Protein AF-A0AAE3K460-F1 (afdb_monomer)

Nearest PDB structures (foldseek):
  2rld-assembly1_B  TM=2.946E-01  e=7.847E+00  Bacteroides thetaiotaomicron VPI-5482
  3euh-assembly1_B  TM=1.863E-01  e=2.808E+00  Escherichia coli K-12
  7rmy-assembly1_A  TM=2.360E-01  e=9.027E+00  synthetic construct

Structure (mmCIF, N/CA/C/O backbone):
data_AF-A0AAE3K460-F1
#
_entry.id   AF-A0AAE3K460-F1
#
loop_
_atom_site.group_PDB
_atom_site.id
_atom_site.type_symbol
_atom_site.label_atom_id
_atom_site.label_alt_id
_atom_site.label_comp_id
_atom_site.label_asym_id
_atom_site.label_entity_id
_atom_site.label_seq_id
_atom_site.pdbx_PDB_ins_code
_atom_site.Cartn_x
_atom_site.Cartn_y
_atom_site.Cartn_z
_atom_site.occupancy
_atom_site.B_iso_or_equiv
_atom_site.auth_seq_id
_atom_site.auth_comp_id
_atom_site.auth_asym_id
_atom_site.auth_atom_id
_atom_site.pdbx_PDB_model_num
ATOM 1 N N . MET A 1 1 ? 36.139 6.169 -52.618 1.00 45.81 1 MET A N 1
ATOM 2 C CA . MET A 1 1 ? 34.700 5.848 -52.724 1.00 45.81 1 MET A CA 1
ATOM 3 C C . MET A 1 1 ? 34.379 4.781 -51.690 1.00 45.81 1 MET A C 1
ATOM 5 O O . MET A 1 1 ? 34.622 3.618 -51.953 1.00 45.81 1 MET A O 1
ATOM 9 N N . SER A 1 2 ? 33.974 5.176 -50.481 1.00 51.72 2 SER A N 1
ATOM 10 C CA . SER A 1 2 ? 33.515 4.255 -49.422 1.00 51.72 2 SER A CA 1
ATOM 11 C C . SER A 1 2 ? 32.719 5.045 -48.376 1.00 51.72 2 SER A C 1
ATOM 13 O O . SER A 1 2 ? 33.062 5.066 -47.198 1.00 51.72 2 SER A O 1
ATOM 15 N N . SER A 1 3 ? 31.716 5.799 -48.828 1.00 53.41 3 SER A N 1
ATOM 16 C CA . SER A 1 3 ? 30.860 6.620 -47.958 1.00 53.41 3 SER A CA 1
ATOM 17 C C . SER A 1 3 ? 29.374 6.571 -48.327 1.00 53.41 3 SER A C 1
ATOM 19 O O . SER A 1 3 ? 28.587 7.270 -47.703 1.00 53.41 3 SER A O 1
ATOM 21 N N . GLU A 1 4 ? 28.972 5.758 -49.309 1.00 50.41 4 GLU A N 1
ATOM 22 C CA . GLU A 1 4 ? 27.563 5.636 -49.732 1.00 50.41 4 GLU A CA 1
ATOM 23 C C . GLU A 1 4 ? 26.823 4.448 -49.093 1.00 50.41 4 GLU A C 1
ATOM 25 O O . GLU A 1 4 ? 25.598 4.412 -49.117 1.00 50.41 4 GLU A O 1
ATOM 30 N N . ASP A 1 5 ? 27.530 3.511 -48.454 1.00 50.94 5 ASP A N 1
ATOM 31 C CA . ASP A 1 5 ? 26.918 2.271 -47.942 1.00 50.94 5 ASP A CA 1
ATOM 32 C C . ASP A 1 5 ? 26.305 2.423 -46.529 1.00 50.94 5 ASP A C 1
ATOM 34 O O . ASP A 1 5 ? 25.453 1.650 -46.097 1.00 50.94 5 ASP A O 1
ATOM 38 N N . GLY A 1 6 ? 26.697 3.469 -45.791 1.00 47.97 6 GLY A N 1
ATOM 39 C CA . GLY A 1 6 ? 26.206 3.722 -44.429 1.00 47.97 6 GLY A CA 1
ATOM 40 C C . GLY A 1 6 ? 24.832 4.399 -44.365 1.00 47.97 6 GLY A C 1
ATOM 41 O O . GLY A 1 6 ? 24.099 4.221 -43.395 1.00 47.97 6 GLY A O 1
ATOM 42 N N . THR A 1 7 ? 24.458 5.167 -45.390 1.00 49.47 7 THR A N 1
ATOM 43 C CA . THR A 1 7 ? 23.199 5.933 -45.424 1.00 49.47 7 THR A CA 1
ATOM 44 C C . THR A 1 7 ? 22.044 5.149 -46.048 1.00 49.47 7 THR A C 1
ATOM 46 O O . THR A 1 7 ? 20.896 5.354 -45.659 1.00 49.47 7 THR A O 1
ATOM 49 N N . ALA A 1 8 ? 22.326 4.200 -46.948 1.00 46.44 8 ALA A N 1
ATOM 50 C CA . ALA A 1 8 ? 21.315 3.329 -47.552 1.00 46.44 8 ALA A CA 1
ATOM 51 C C . ALA A 1 8 ? 20.726 2.312 -46.554 1.00 46.44 8 ALA A C 1
ATOM 53 O O . ALA A 1 8 ? 19.544 1.978 -46.628 1.00 46.44 8 ALA A O 1
ATOM 54 N N . ASN A 1 9 ? 21.520 1.861 -45.577 1.00 50.62 9 ASN A N 1
ATOM 55 C CA . ASN A 1 9 ? 21.092 0.855 -44.602 1.00 50.62 9 ASN A CA 1
ATOM 56 C C . ASN A 1 9 ? 20.169 1.435 -43.508 1.00 50.62 9 ASN A C 1
ATOM 58 O O . ASN A 1 9 ? 19.279 0.754 -43.008 1.00 50.62 9 ASN A O 1
ATOM 62 N N . ALA A 1 10 ? 20.306 2.728 -43.189 1.00 53.28 10 ALA A N 1
ATOM 63 C CA . ALA A 1 10 ? 19.417 3.420 -42.251 1.00 53.28 10 ALA A CA 1
ATOM 64 C C . ALA A 1 10 ? 17.996 3.647 -42.810 1.00 53.28 10 ALA A C 1
ATOM 66 O O . ALA A 1 10 ? 17.055 3.799 -42.034 1.00 53.28 10 ALA A O 1
ATOM 67 N N . MET A 1 11 ? 17.825 3.650 -44.139 1.00 51.56 11 MET A N 1
ATOM 68 C CA . MET A 1 11 ? 16.516 3.798 -44.796 1.00 51.56 11 MET A CA 1
ATOM 69 C C . MET A 1 11 ? 15.770 2.467 -44.998 1.00 51.56 11 MET A C 1
ATOM 71 O O . MET A 1 11 ? 14.575 2.491 -45.268 1.00 51.56 11 MET A O 1
ATOM 75 N N . ASN A 1 12 ? 16.447 1.324 -44.830 1.00 56.12 12 ASN A N 1
ATOM 76 C CA . ASN A 1 12 ? 15.865 -0.027 -44.893 1.00 56.12 12 ASN A CA 1
ATOM 77 C C . ASN A 1 12 ? 15.778 -0.698 -43.514 1.00 56.12 12 ASN A C 1
ATOM 79 O O . ASN A 1 12 ? 15.640 -1.918 -43.411 1.00 56.12 12 ASN A O 1
ATOM 83 N N . ALA A 1 13 ? 15.880 0.082 -42.439 1.00 61.16 13 ALA A N 1
ATOM 84 C CA . ALA A 1 13 ? 15.658 -0.437 -41.105 1.00 61.16 13 ALA A CA 1
ATOM 85 C C . ALA A 1 13 ? 14.148 -0.620 -40.906 1.00 61.16 13 ALA A C 1
ATOM 87 O O . ALA A 1 13 ? 13.416 0.344 -40.678 1.00 61.16 13 ALA A O 1
ATOM 88 N N . ASP A 1 14 ? 13.692 -1.862 -41.061 1.00 76.44 14 ASP A N 1
ATOM 89 C CA . ASP A 1 14 ? 12.303 -2.255 -40.853 1.00 76.44 14 ASP A CA 1
ATOM 90 C C . ASP A 1 14 ? 11.848 -1.829 -39.440 1.00 76.44 14 ASP A C 1
ATOM 92 O O . ASP A 1 14 ? 12.382 -2.323 -38.438 1.00 76.44 14 ASP A O 1
ATOM 96 N N . PRO A 1 15 ? 10.898 -0.881 -39.331 1.00 77.06 15 PRO A N 1
ATOM 97 C CA . PRO A 1 15 ? 10.462 -0.357 -38.048 1.00 77.06 15 PRO A CA 1
ATOM 98 C C . PRO A 1 15 ? 9.777 -1.418 -37.180 1.00 77.06 15 PRO A C 1
ATOM 100 O O . PRO A 1 15 ? 9.718 -1.228 -35.966 1.00 77.06 15 PRO A O 1
ATOM 103 N N . GLU A 1 16 ? 9.267 -2.510 -37.757 1.00 75.62 16 GLU A N 1
ATOM 104 C CA . GLU A 1 16 ? 8.682 -3.619 -36.998 1.00 75.62 16 GLU A CA 1
ATOM 105 C C . GLU A 1 16 ? 9.774 -4.460 -36.332 1.00 75.62 16 GLU A C 1
ATOM 107 O O . GLU A 1 16 ? 9.743 -4.611 -35.112 1.00 75.62 16 GLU A O 1
ATOM 112 N N . ARG A 1 17 ? 10.813 -4.865 -37.074 1.00 71.06 17 ARG A N 1
ATOM 113 C CA . ARG A 1 17 ? 11.995 -5.539 -36.500 1.00 71.06 17 ARG A CA 1
ATOM 114 C C . ARG A 1 17 ? 12.711 -4.708 -35.443 1.00 71.06 17 ARG A C 1
ATOM 116 O O . ARG A 1 17 ? 13.075 -5.224 -34.395 1.00 71.06 17 ARG A O 1
ATOM 123 N N . LEU A 1 18 ? 12.865 -3.404 -35.670 1.00 75.25 18 LEU A N 1
ATOM 124 C CA . LEU A 1 18 ? 13.448 -2.499 -34.675 1.00 75.25 18 LEU A CA 1
ATOM 125 C C . LEU A 1 18 ? 12.610 -2.415 -33.394 1.00 75.25 18 LEU A C 1
ATOM 127 O O . LEU A 1 18 ? 13.169 -2.270 -32.310 1.00 75.25 18 LEU A O 1
ATOM 131 N N . ARG A 1 19 ? 11.275 -2.473 -33.491 1.00 75.62 19 ARG A N 1
ATOM 132 C CA . ARG A 1 19 ? 10.402 -2.520 -32.308 1.00 75.62 19 ARG A CA 1
ATOM 133 C C . ARG A 1 19 ? 10.553 -3.843 -31.575 1.00 75.62 19 ARG A C 1
ATOM 135 O O . ARG A 1 19 ? 10.654 -3.817 -30.356 1.00 75.62 19 ARG A O 1
ATOM 142 N N . GLU A 1 20 ? 10.626 -4.943 -32.312 1.00 73.88 20 GLU A N 1
ATOM 143 C CA . GLU A 1 20 ? 10.793 -6.291 -31.773 1.00 73.88 20 GLU A CA 1
ATOM 144 C C . GLU A 1 20 ? 12.133 -6.438 -31.029 1.00 73.88 20 GLU A C 1
ATOM 146 O O . GLU A 1 20 ? 12.150 -6.822 -29.861 1.00 73.88 20 GLU A O 1
ATOM 151 N N . ASP A 1 21 ? 13.237 -5.992 -31.635 1.00 69.88 21 ASP A N 1
ATOM 152 C CA . ASP A 1 21 ? 14.565 -5.973 -31.009 1.00 69.88 21 ASP A CA 1
ATOM 153 C C . ASP A 1 21 ? 14.605 -5.041 -29.785 1.00 69.88 21 ASP A C 1
ATOM 155 O O . ASP A 1 21 ? 15.176 -5.372 -28.742 1.00 69.88 21 ASP A O 1
ATOM 159 N N . LEU A 1 22 ? 13.971 -3.862 -29.867 1.00 68.62 22 LEU A N 1
ATOM 160 C CA . LEU A 1 22 ? 13.876 -2.940 -28.732 1.00 68.62 22 LEU A CA 1
ATOM 161 C C . LEU A 1 22 ? 13.019 -3.502 -27.599 1.00 68.62 22 LEU A C 1
ATOM 163 O O . LEU A 1 22 ? 13.324 -3.233 -26.438 1.00 68.62 22 LEU A O 1
ATOM 167 N N . ASP A 1 23 ? 11.954 -4.234 -27.901 1.00 68.00 23 ASP A N 1
ATOM 168 C CA . ASP A 1 23 ? 11.111 -4.874 -26.896 1.00 68.00 23 ASP A CA 1
ATOM 169 C C . ASP A 1 23 ? 11.849 -6.047 -26.248 1.00 68.00 23 ASP A C 1
ATOM 171 O O . ASP A 1 23 ? 11.855 -6.138 -25.022 1.00 68.00 23 ASP A O 1
ATOM 175 N N . GLN A 1 24 ? 12.628 -6.813 -27.014 1.00 66.44 24 GLN A N 1
ATOM 176 C CA . GLN A 1 24 ? 13.514 -7.852 -26.486 1.00 66.44 24 GLN A CA 1
ATOM 177 C C . GLN A 1 24 ? 14.594 -7.276 -25.545 1.00 66.44 24 GLN A C 1
ATOM 179 O O . GLN A 1 24 ? 14.846 -7.813 -24.464 1.00 66.44 24 GLN A O 1
ATOM 184 N N . ILE A 1 25 ? 15.189 -6.127 -25.892 1.00 64.25 25 ILE A N 1
ATOM 185 C CA . ILE A 1 25 ? 16.160 -5.420 -25.034 1.00 64.25 25 ILE A CA 1
ATOM 186 C C . ILE A 1 25 ? 15.484 -4.793 -23.800 1.00 64.25 25 ILE A C 1
ATOM 188 O O . ILE A 1 25 ? 16.071 -4.765 -22.715 1.00 64.25 25 ILE A O 1
ATOM 192 N N . LYS A 1 26 ? 14.255 -4.273 -23.922 1.00 60.25 26 LYS A N 1
ATOM 193 C CA . LYS A 1 26 ? 13.495 -3.732 -22.778 1.00 60.25 26 LYS A CA 1
ATOM 194 C C . LYS A 1 26 ? 13.063 -4.833 -21.817 1.00 60.25 26 LYS A C 1
ATOM 196 O O . LYS A 1 26 ? 13.117 -4.617 -20.609 1.00 60.25 26 LYS A O 1
ATOM 201 N N . GLU A 1 27 ? 12.665 -5.992 -22.329 1.00 61.44 27 GLU A N 1
ATOM 202 C CA . GLU A 1 27 ? 12.354 -7.170 -21.521 1.00 61.44 27 GLU A CA 1
ATOM 203 C C . GLU A 1 27 ? 13.584 -7.717 -20.791 1.00 61.44 27 GLU A C 1
ATOM 205 O O . GLU A 1 27 ? 13.437 -8.337 -19.737 1.00 61.44 27 GLU A O 1
ATOM 210 N N . ALA A 1 28 ? 14.794 -7.443 -21.285 1.00 61.75 28 ALA A N 1
ATOM 211 C CA . ALA A 1 28 ? 16.029 -7.884 -20.646 1.00 61.75 28 ALA A CA 1
ATOM 212 C C . ALA A 1 28 ? 16.412 -7.080 -19.386 1.00 61.75 28 ALA A C 1
ATOM 214 O O . ALA A 1 28 ? 17.206 -7.570 -18.588 1.00 61.75 28 ALA A O 1
ATOM 215 N N . MET A 1 29 ? 15.863 -5.875 -19.170 1.00 67.75 29 MET A N 1
ATOM 216 C CA . MET A 1 29 ? 16.173 -5.051 -17.991 1.00 67.75 29 MET A CA 1
ATOM 217 C C . MET A 1 29 ? 14.988 -4.975 -17.026 1.00 67.75 29 MET A C 1
ATOM 219 O O . MET A 1 29 ? 13.949 -4.383 -17.332 1.00 67.75 29 MET A O 1
ATOM 223 N N . GLY A 1 30 ? 15.164 -5.534 -15.831 1.00 73.56 30 GLY A N 1
ATOM 224 C CA . GLY A 1 30 ? 14.206 -5.438 -14.741 1.00 73.56 30 GLY A CA 1
ATOM 225 C C . GLY A 1 30 ? 14.296 -4.117 -13.974 1.00 73.56 30 GLY A C 1
ATOM 226 O O . GLY A 1 30 ? 15.148 -3.247 -14.203 1.00 73.56 30 GLY A O 1
ATOM 227 N N . ILE A 1 31 ? 13.373 -3.956 -13.025 1.00 76.06 31 ILE A N 1
ATOM 228 C CA . ILE A 1 31 ? 13.345 -2.819 -12.098 1.00 76.06 31 ILE A CA 1
ATOM 229 C C . ILE A 1 31 ? 14.636 -2.752 -11.272 1.00 76.06 31 ILE A C 1
ATOM 231 O O . ILE A 1 31 ? 15.087 -1.650 -10.966 1.00 76.06 31 ILE A O 1
ATOM 235 N N . GLN A 1 32 ? 15.254 -3.886 -10.932 1.00 78.69 32 GLN A N 1
ATOM 236 C CA . GLN A 1 32 ? 16.505 -3.902 -10.174 1.00 78.69 32 GLN A CA 1
ATOM 237 C C . GLN A 1 32 ? 17.649 -3.235 -10.947 1.00 78.69 32 GLN A C 1
ATOM 239 O O . GLN A 1 32 ? 18.356 -2.398 -10.384 1.00 78.69 32 GLN A O 1
ATOM 244 N N . GLU A 1 33 ? 17.825 -3.577 -12.224 1.00 75.94 33 GLU A N 1
ATOM 245 C CA . GLU A 1 33 ? 18.922 -3.073 -13.052 1.00 75.94 33 GLU A CA 1
ATOM 246 C C . GLU A 1 33 ? 18.732 -1.591 -13.380 1.00 75.94 33 GLU A C 1
ATOM 248 O O . GLU A 1 33 ? 19.685 -0.811 -13.372 1.00 75.94 33 GLU A O 1
ATOM 253 N N . ARG A 1 34 ? 17.488 -1.182 -13.654 1.00 76.56 34 ARG A N 1
ATOM 254 C CA . ARG A 1 34 ? 17.179 0.172 -14.132 1.00 76.56 34 ARG A CA 1
ATOM 255 C C . ARG A 1 34 ? 16.876 1.162 -13.000 1.00 76.56 34 ARG A C 1
ATOM 257 O O . ARG A 1 34 ? 17.169 2.354 -13.124 1.00 76.56 34 ARG A O 1
ATOM 264 N N . TYR A 1 35 ? 16.301 0.683 -11.898 1.00 78.94 35 TYR A N 1
ATOM 265 C CA . TYR A 1 35 ? 15.814 1.486 -10.771 1.00 78.94 35 TYR A CA 1
ATOM 266 C C . TYR A 1 35 ? 16.176 0.861 -9.403 1.00 78.94 35 TYR A C 1
ATOM 268 O O . TYR A 1 35 ? 15.285 0.611 -8.584 1.00 78.94 35 TYR A O 1
ATOM 276 N N . PRO A 1 36 ? 17.469 0.651 -9.084 1.00 79.62 36 PRO A N 1
ATOM 277 C CA . PRO A 1 36 ? 17.904 -0.031 -7.858 1.00 79.62 36 PRO A CA 1
ATOM 278 C C . PRO A 1 36 ? 17.395 0.626 -6.567 1.00 79.62 36 PRO A C 1
ATOM 280 O O . PRO A 1 36 ? 17.059 -0.063 -5.604 1.00 79.62 36 PRO A O 1
ATOM 283 N N . ALA A 1 37 ? 17.282 1.956 -6.540 1.00 80.12 37 ALA A N 1
ATOM 284 C CA . ALA A 1 37 ? 16.715 2.666 -5.396 1.00 80.12 37 ALA A CA 1
ATOM 285 C C . ALA A 1 37 ? 15.219 2.363 -5.205 1.00 80.12 37 ALA A C 1
ATOM 287 O O . ALA A 1 37 ? 14.777 2.194 -4.074 1.00 80.12 37 ALA A O 1
ATOM 288 N N . ALA A 1 38 ? 14.448 2.246 -6.294 1.00 78.81 38 ALA A N 1
ATOM 289 C CA . ALA A 1 38 ? 13.035 1.871 -6.233 1.00 78.81 38 ALA A CA 1
ATOM 290 C C . ALA A 1 38 ? 12.861 0.395 -5.847 1.00 78.81 38 ALA A C 1
ATOM 292 O O . ALA A 1 38 ? 11.940 0.050 -5.113 1.00 78.81 38 ALA A O 1
ATOM 293 N N . PHE A 1 39 ? 13.783 -0.466 -6.276 1.00 84.00 39 PHE A N 1
ATOM 294 C CA . PHE A 1 39 ? 13.818 -1.870 -5.883 1.00 84.00 39 PHE A CA 1
ATOM 295 C C . PHE A 1 39 ? 14.002 -2.049 -4.362 1.00 84.00 39 PHE A C 1
ATOM 297 O O . PHE A 1 39 ? 13.293 -2.840 -3.741 1.00 84.00 39 PHE A O 1
ATOM 304 N N . GLN A 1 40 ? 14.870 -1.251 -3.725 1.00 85.50 40 GLN A N 1
ATOM 305 C CA . GLN A 1 40 ? 15.074 -1.277 -2.265 1.00 85.50 40 GLN A CA 1
ATOM 306 C C . GLN A 1 40 ? 13.829 -0.874 -1.458 1.00 85.50 40 GLN A C 1
ATOM 308 O O . GLN A 1 40 ? 13.685 -1.280 -0.301 1.00 85.50 40 GLN A O 1
ATOM 313 N N . LEU A 1 41 ? 12.909 -0.108 -2.054 1.00 86.31 41 LEU A N 1
ATOM 314 C CA . LEU A 1 41 ? 11.699 0.342 -1.369 1.00 86.31 41 LEU A CA 1
ATOM 315 C C . LEU A 1 41 ? 10.755 -0.804 -1.014 1.00 86.31 41 LEU A C 1
ATOM 317 O O . LEU A 1 41 ? 10.008 -0.666 -0.053 1.00 86.31 41 LEU A O 1
ATOM 321 N N . TRP A 1 42 ? 10.800 -1.934 -1.726 1.00 89.88 42 TRP A N 1
ATOM 322 C CA . TRP A 1 42 ? 9.964 -3.094 -1.408 1.00 89.88 42 TRP A CA 1
ATOM 323 C C . TRP A 1 42 ? 10.211 -3.605 0.012 1.00 89.88 42 TRP A C 1
ATOM 325 O O . TRP A 1 42 ? 9.264 -3.767 0.777 1.00 89.88 42 TRP A O 1
ATOM 335 N N . LEU A 1 43 ? 11.478 -3.784 0.398 1.00 91.50 43 LEU A N 1
ATOM 336 C CA . LEU A 1 43 ? 11.828 -4.225 1.751 1.00 91.50 43 LEU A CA 1
ATOM 337 C C . LEU A 1 43 ? 11.612 -3.127 2.789 1.00 91.50 43 LEU A C 1
ATOM 339 O O . LEU A 1 43 ? 11.150 -3.415 3.895 1.00 91.50 43 LEU A O 1
ATOM 343 N N . LEU A 1 44 ? 11.921 -1.874 2.440 1.00 91.12 44 LEU A N 1
ATOM 344 C CA . L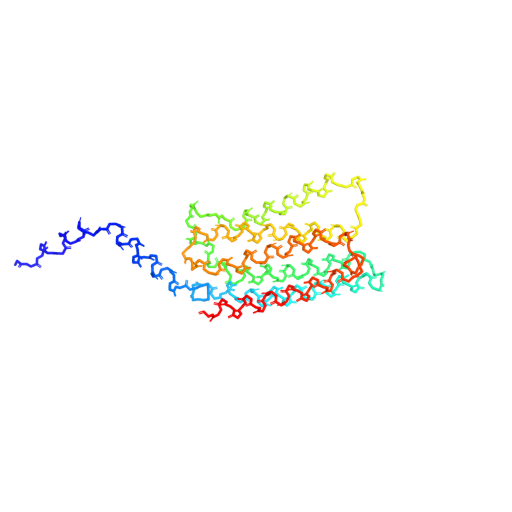EU A 1 44 ? 11.702 -0.749 3.343 1.00 91.12 44 LEU A CA 1
ATOM 345 C C . LEU A 1 44 ? 10.215 -0.618 3.682 1.00 91.12 44 LEU A C 1
ATOM 347 O O . LEU A 1 44 ? 9.859 -0.647 4.855 1.00 91.12 44 LEU A O 1
ATOM 351 N N . TYR A 1 45 ? 9.342 -0.526 2.678 1.00 89.19 45 TYR A N 1
ATOM 352 C CA . TYR A 1 45 ? 7.906 -0.403 2.906 1.00 89.19 45 TYR A CA 1
ATOM 353 C C . TYR A 1 45 ? 7.311 -1.657 3.538 1.00 89.19 45 TYR A C 1
ATOM 355 O O . TYR A 1 45 ? 6.445 -1.510 4.392 1.00 89.19 45 TYR A O 1
ATOM 363 N N . ALA A 1 46 ? 7.789 -2.862 3.208 1.00 92.00 46 ALA A N 1
ATOM 364 C CA . ALA A 1 46 ? 7.381 -4.081 3.909 1.00 92.00 46 ALA A CA 1
ATOM 365 C C . ALA A 1 46 ? 7.658 -3.982 5.415 1.00 92.00 46 ALA A C 1
ATOM 367 O O . ALA A 1 46 ? 6.769 -4.197 6.235 1.00 92.00 46 ALA A O 1
ATOM 368 N N . THR A 1 47 ? 8.878 -3.580 5.772 1.00 93.50 47 THR A N 1
ATOM 369 C CA . THR A 1 47 ? 9.313 -3.430 7.166 1.00 93.50 47 THR A CA 1
ATOM 370 C C . THR A 1 47 ? 8.513 -2.345 7.884 1.00 93.50 47 THR A C 1
ATOM 372 O O . THR A 1 47 ? 7.965 -2.575 8.959 1.00 93.50 47 THR A O 1
ATOM 375 N N . LEU A 1 48 ? 8.399 -1.167 7.270 1.00 92.69 48 LEU A N 1
ATOM 376 C CA . LEU A 1 48 ? 7.616 -0.053 7.801 1.00 92.69 48 LEU A CA 1
ATOM 377 C C . LEU A 1 48 ? 6.136 -0.427 7.962 1.00 92.69 48 LEU A C 1
ATOM 379 O O . LEU A 1 48 ? 5.527 -0.089 8.972 1.00 92.69 48 LEU A O 1
ATOM 383 N N . GLY A 1 49 ? 5.574 -1.164 7.002 1.00 92.81 49 GLY A N 1
ATOM 384 C CA . GLY A 1 49 ? 4.200 -1.655 7.026 1.00 92.81 49 GLY A CA 1
ATOM 385 C C . GLY A 1 49 ? 3.941 -2.609 8.188 1.00 92.81 49 GLY A C 1
ATOM 386 O O . GLY A 1 49 ? 2.917 -2.473 8.857 1.00 92.81 49 GLY A O 1
ATOM 387 N N . VAL A 1 50 ? 4.881 -3.512 8.494 1.00 95.19 50 VAL A N 1
ATOM 388 C CA . VAL A 1 50 ? 4.809 -4.374 9.688 1.00 95.19 50 VAL A CA 1
ATOM 389 C C . VAL A 1 50 ? 4.757 -3.534 10.952 1.00 95.19 50 VAL A C 1
ATOM 391 O O . VAL A 1 50 ? 3.852 -3.718 11.761 1.00 95.19 50 VAL A O 1
ATOM 394 N N . PHE A 1 51 ? 5.679 -2.587 11.124 1.00 95.69 51 PHE A N 1
ATOM 395 C CA . PHE A 1 51 ? 5.697 -1.767 12.333 1.00 95.69 51 PHE A CA 1
ATOM 396 C C . PHE A 1 51 ? 4.458 -0.874 12.457 1.00 95.69 51 PHE A C 1
ATOM 398 O O . PHE A 1 51 ? 3.912 -0.753 13.551 1.00 95.69 51 PHE A O 1
ATOM 405 N N . ALA A 1 52 ? 3.967 -0.299 11.355 1.00 94.62 52 ALA A N 1
ATOM 406 C CA . ALA A 1 52 ? 2.734 0.492 11.344 1.00 94.62 52 ALA A CA 1
ATOM 407 C C . ALA A 1 52 ? 1.520 -0.346 11.770 1.00 94.62 52 ALA A C 1
ATOM 409 O O . ALA A 1 52 ? 0.672 0.096 12.551 1.00 94.62 52 ALA A O 1
ATOM 410 N N . SER A 1 53 ? 1.473 -1.578 11.265 1.00 95.94 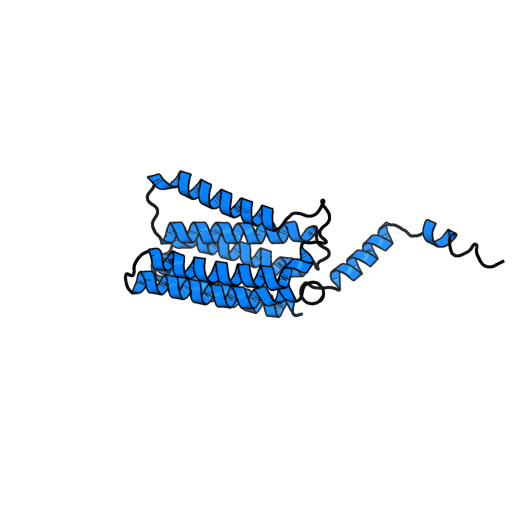53 SER A N 1
ATOM 411 C CA . SER A 1 53 ? 0.419 -2.548 11.532 1.00 95.94 53 SER A CA 1
ATOM 412 C C . SER A 1 53 ? 0.448 -3.036 12.975 1.00 95.94 53 SER A C 1
ATOM 414 O O . SER A 1 53 ? -0.582 -3.019 13.638 1.00 95.94 53 SER A O 1
ATOM 416 N N . LEU A 1 54 ? 1.623 -3.400 13.495 1.00 95.50 54 LEU A N 1
ATOM 417 C CA . LEU A 1 54 ? 1.795 -3.791 14.896 1.00 95.50 54 LEU A CA 1
ATOM 418 C C . LEU A 1 54 ? 1.498 -2.629 15.846 1.00 95.50 54 LEU A C 1
ATOM 420 O O . LEU A 1 54 ? 0.831 -2.831 16.855 1.00 95.50 54 LEU A O 1
ATOM 424 N N . GLY A 1 55 ? 1.935 -1.413 15.506 1.00 95.06 55 GLY A N 1
ATOM 425 C CA . GLY A 1 55 ? 1.605 -0.207 16.264 1.00 95.06 55 GLY A CA 1
ATOM 426 C C . GLY A 1 55 ? 0.097 0.031 16.320 1.00 95.06 55 GLY A C 1
ATOM 427 O O . GLY A 1 55 ? -0.453 0.250 17.394 1.00 95.06 55 GLY A O 1
ATOM 428 N N . SER A 1 56 ? -0.599 -0.112 15.189 1.00 94.94 56 SER A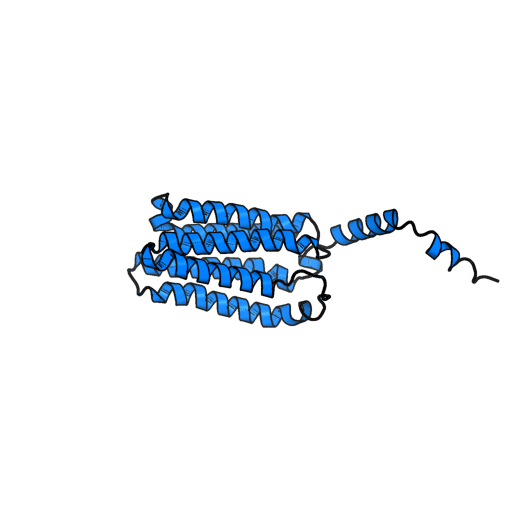 N 1
ATOM 429 C CA . SER A 1 56 ? -2.063 0.002 15.149 1.00 94.94 56 SER A CA 1
ATOM 430 C C . SER A 1 56 ? -2.780 -1.130 15.879 1.00 94.94 56 SER A C 1
ATOM 432 O O . SER A 1 56 ? -3.776 -0.870 16.545 1.00 94.94 56 SER A O 1
ATOM 434 N N . GLN A 1 57 ? -2.267 -2.360 15.809 1.00 96.00 57 GLN A N 1
ATOM 435 C CA . GLN A 1 57 ? -2.806 -3.472 16.589 1.00 96.00 57 GLN A CA 1
ATOM 436 C C . GLN A 1 57 ? -2.666 -3.190 18.090 1.00 96.00 57 GLN A C 1
ATOM 438 O O . GLN A 1 57 ? -3.625 -3.359 18.834 1.00 96.00 57 GLN A O 1
ATOM 443 N N . ALA A 1 58 ? -1.506 -2.692 18.528 1.00 95.19 58 ALA A N 1
ATOM 444 C CA . ALA A 1 58 ? -1.259 -2.339 19.922 1.00 95.19 58 ALA A CA 1
ATOM 445 C C . ALA A 1 58 ? -2.193 -1.224 20.419 1.00 95.19 58 ALA A C 1
ATOM 447 O O . ALA A 1 58 ? -2.632 -1.277 21.564 1.00 95.19 58 ALA A O 1
ATOM 448 N N . VAL A 1 59 ? -2.534 -0.246 19.570 1.00 94.62 59 VAL A N 1
ATOM 449 C CA . VAL A 1 59 ? -3.504 0.804 19.925 1.00 94.62 59 VAL A CA 1
ATOM 450 C C . VAL A 1 59 ? -4.850 0.208 20.315 1.00 94.62 59 VAL A C 1
ATOM 452 O O . VAL A 1 59 ? -5.410 0.614 21.325 1.00 94.62 59 VAL A O 1
ATOM 455 N N . ILE A 1 60 ? -5.336 -0.780 19.568 1.00 92.06 60 ILE A N 1
ATOM 456 C CA . ILE A 1 60 ? -6.620 -1.423 19.861 1.00 92.06 60 ILE A CA 1
ATOM 457 C C . ILE A 1 60 ? -6.489 -2.372 21.052 1.00 92.06 60 ILE A C 1
ATOM 459 O O . ILE A 1 60 ? -7.282 -2.299 21.982 1.00 92.06 60 ILE A O 1
ATOM 463 N N . THR A 1 61 ? -5.463 -3.227 21.062 1.00 93.88 61 THR A N 1
ATOM 464 C CA . THR A 1 61 ? -5.258 -4.237 22.112 1.00 93.88 61 THR A CA 1
A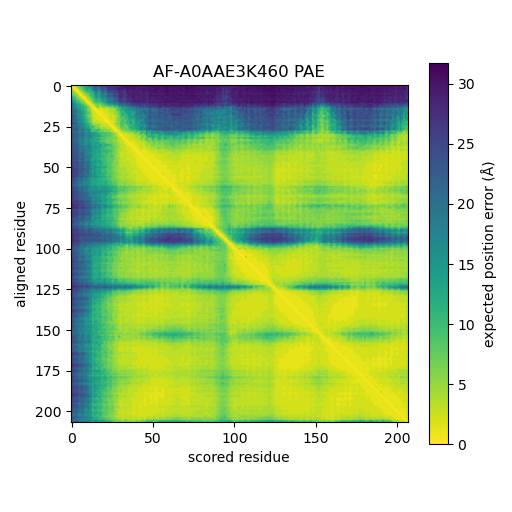TOM 465 C C . THR A 1 61 ? -5.061 -3.632 23.501 1.00 93.88 61 THR A C 1
ATOM 467 O O . THR A 1 61 ? -5.499 -4.222 24.484 1.00 93.88 61 THR A O 1
ATOM 470 N N . PHE A 1 62 ? -4.403 -2.476 23.599 1.00 95.38 62 PHE A N 1
ATOM 471 C CA . PHE A 1 62 ? -4.165 -1.789 24.871 1.00 95.38 62 PHE A CA 1
ATOM 472 C C . PHE A 1 62 ? -5.079 -0.576 25.081 1.00 95.38 62 PHE A C 1
ATOM 474 O O . PHE A 1 62 ? -4.800 0.232 25.964 1.00 95.38 62 PHE A O 1
ATOM 481 N N . GLU A 1 63 ? -6.132 -0.429 24.267 1.00 91.81 63 GLU A N 1
ATOM 482 C CA . GLU A 1 63 ? -7.110 0.668 24.348 1.00 91.81 63 GLU A CA 1
ATOM 483 C C . GLU A 1 63 ? -6.451 2.062 24.420 1.00 91.81 63 GLU A C 1
ATOM 485 O O . GLU A 1 63 ? -6.845 2.948 25.182 1.00 91.81 63 GLU A O 1
ATOM 490 N N . LEU A 1 64 ? -5.392 2.259 23.630 1.00 93.56 64 LEU A N 1
ATOM 491 C CA . LEU A 1 64 ? -4.648 3.514 23.592 1.00 93.56 64 LEU A CA 1
ATOM 492 C C . LEU A 1 64 ? -5.438 4.600 22.852 1.00 93.56 64 LEU A C 1
ATOM 494 O O . LEU A 1 64 ? -6.416 4.355 22.148 1.00 93.56 64 LEU A O 1
ATOM 498 N N . SER A 1 65 ? -4.953 5.838 22.963 1.00 92.56 65 SER A N 1
ATOM 499 C CA . SER A 1 65 ? -5.512 6.970 22.222 1.00 92.56 65 SER A CA 1
ATOM 500 C C . SER A 1 65 ? -5.586 6.679 20.711 1.00 92.56 65 SER A C 1
ATOM 502 O O . SER A 1 65 ? -4.577 6.252 20.137 1.00 92.56 65 SER A O 1
ATOM 504 N N . PRO A 1 66 ? -6.702 7.009 20.026 1.00 87.12 66 PRO A N 1
ATOM 505 C CA . PRO A 1 66 ? -6.837 6.843 18.574 1.00 87.12 66 PRO A CA 1
ATOM 506 C C . PRO A 1 66 ? -5.750 7.557 17.756 1.00 87.12 66 PRO A C 1
ATOM 508 O O . PRO A 1 66 ? -5.423 7.144 16.642 1.00 87.12 66 PRO A O 1
ATOM 511 N N . TRP A 1 67 ? -5.128 8.599 18.321 1.00 90.00 67 TRP A N 1
ATOM 512 C CA . TRP A 1 67 ? -3.961 9.266 17.734 1.00 90.00 67 TRP A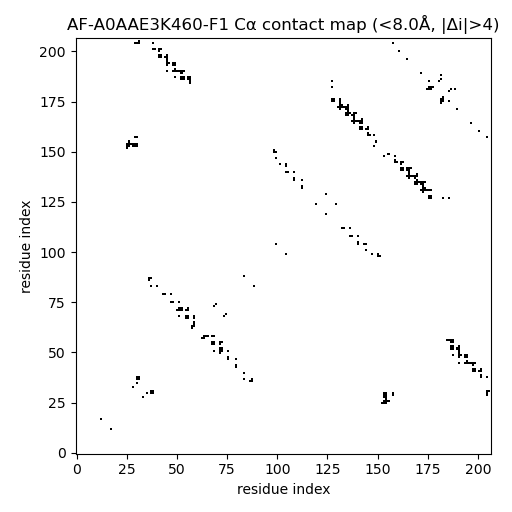 CA 1
ATOM 513 C C . TRP A 1 67 ? -2.764 8.327 17.518 1.00 90.00 67 TRP A C 1
ATOM 515 O O . TRP A 1 67 ? -1.919 8.600 16.664 1.00 90.00 67 TRP A O 1
ATOM 525 N N . GLY A 1 68 ? -2.697 7.199 18.228 1.00 91.56 68 GLY A N 1
ATOM 526 C CA . GLY A 1 68 ? -1.661 6.186 18.041 1.00 91.56 68 GLY A CA 1
ATOM 527 C C . GLY A 1 68 ? -1.662 5.560 16.641 1.00 91.56 68 GLY A C 1
ATOM 528 O O . GLY A 1 68 ? -0.591 5.233 16.125 1.00 91.56 68 GLY A O 1
ATOM 529 N N . HIS A 1 69 ? -2.821 5.468 15.974 1.00 89.50 69 HIS A N 1
ATOM 530 C CA . HIS A 1 69 ? -2.889 5.025 14.575 1.00 89.50 69 HIS A CA 1
ATOM 531 C C . HIS A 1 69 ? -2.203 6.025 13.644 1.00 89.50 69 HIS A C 1
ATOM 533 O O . HIS A 1 69 ? -1.395 5.636 12.800 1.00 89.50 69 HIS A O 1
ATOM 539 N N . TRP A 1 70 ? -2.472 7.319 13.836 1.00 89.50 70 TRP A N 1
ATOM 540 C CA . TRP A 1 70 ? -1.827 8.390 13.076 1.00 89.50 70 TRP A CA 1
ATOM 541 C C . TRP A 1 70 ? -0.322 8.419 13.291 1.00 89.50 70 TRP A C 1
ATOM 543 O O . TRP A 1 70 ? 0.420 8.604 12.331 1.00 89.50 70 TRP A O 1
ATOM 553 N N . LEU A 1 71 ? 0.139 8.204 14.522 1.00 91.50 71 LEU A N 1
ATOM 554 C CA . LEU A 1 71 ? 1.568 8.154 14.807 1.00 91.50 71 LEU A CA 1
ATOM 555 C C . LEU A 1 71 ? 2.231 6.952 14.125 1.00 91.50 71 LEU A C 1
ATOM 557 O O . LEU A 1 71 ? 3.282 7.106 13.505 1.00 91.50 71 LEU A O 1
ATOM 561 N N . SER A 1 72 ? 1.583 5.786 14.186 1.00 91.06 72 SER A N 1
ATOM 562 C CA . SER A 1 72 ? 2.070 4.559 13.555 1.00 91.06 72 SER A CA 1
ATOM 563 C C . SER A 1 72 ? 2.164 4.732 12.037 1.00 91.06 72 SER A C 1
ATOM 565 O O . SER A 1 72 ? 3.247 4.657 11.468 1.00 91.06 72 SER A O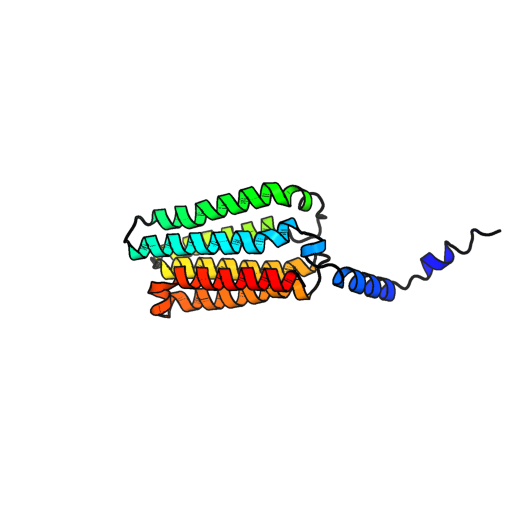 1
ATOM 567 N N . TRP A 1 73 ? 1.064 5.048 11.357 1.00 90.38 73 TRP A N 1
ATOM 568 C CA . TRP A 1 73 ? 1.058 5.147 9.894 1.00 90.38 73 TRP A CA 1
ATOM 569 C C . TRP A 1 73 ? 1.730 6.417 9.373 1.00 90.38 73 TRP A C 1
ATOM 571 O O . TRP A 1 73 ? 2.530 6.354 8.441 1.00 90.38 73 TRP A O 1
ATOM 581 N N . GLY A 1 74 ? 1.443 7.569 9.979 1.00 86.50 74 GLY A N 1
ATOM 582 C CA . GLY A 1 74 ? 1.993 8.859 9.572 1.00 86.50 74 GLY A CA 1
ATOM 583 C C . GLY A 1 74 ? 3.501 8.939 9.785 1.00 86.50 74 GLY A C 1
ATOM 584 O O . GLY A 1 74 ? 4.215 9.371 8.882 1.00 86.50 74 GLY A O 1
ATOM 585 N N . GLY A 1 75 ? 4.004 8.454 10.925 1.00 85.50 75 GLY A N 1
ATOM 586 C CA . GLY A 1 75 ? 5.440 8.418 11.205 1.00 85.50 75 GLY A CA 1
ATOM 587 C C . GLY A 1 75 ? 6.202 7.594 10.169 1.00 85.50 75 GLY A C 1
ATOM 588 O O . GLY A 1 75 ? 7.159 8.079 9.559 1.00 85.50 75 GLY A O 1
ATOM 589 N N . PHE A 1 76 ? 5.735 6.377 9.890 1.00 86.06 76 PHE A N 1
ATOM 590 C CA . PHE A 1 76 ? 6.381 5.513 8.903 1.00 86.06 76 PHE A CA 1
ATOM 591 C C . PHE A 1 76 ? 6.196 5.995 7.460 1.00 86.06 76 PHE A C 1
ATOM 593 O O . PHE A 1 76 ? 7.129 5.877 6.663 1.00 86.06 76 PHE A O 1
ATOM 600 N N . TYR A 1 77 ? 5.060 6.611 7.123 1.00 84.19 77 TYR A N 1
ATOM 601 C CA . TYR A 1 77 ? 4.874 7.252 5.821 1.00 84.19 77 TYR A CA 1
ATOM 602 C C . TYR A 1 77 ? 5.867 8.398 5.614 1.00 84.19 77 TYR A C 1
ATOM 604 O O . TYR A 1 77 ? 6.505 8.466 4.566 1.00 84.19 77 TYR A O 1
ATOM 612 N N . VAL A 1 78 ? 6.056 9.264 6.618 1.00 86.44 78 VAL A N 1
ATOM 613 C CA . VAL A 1 78 ? 7.040 10.356 6.561 1.00 86.44 78 VAL A CA 1
ATOM 614 C C . VAL A 1 78 ? 8.450 9.801 6.378 1.00 86.44 78 VAL A C 1
ATOM 616 O O . VAL A 1 78 ? 9.171 10.275 5.502 1.00 86.44 78 VAL A O 1
ATOM 619 N N . ILE A 1 79 ? 8.833 8.763 7.128 1.00 87.88 79 ILE A N 1
ATOM 620 C CA . ILE A 1 79 ? 10.141 8.104 6.977 1.00 87.88 79 ILE A CA 1
ATOM 621 C C . ILE A 1 79 ? 10.322 7.578 5.547 1.00 87.88 79 ILE A C 1
ATOM 623 O O . ILE A 1 79 ? 11.331 7.868 4.901 1.00 87.88 79 ILE A O 1
ATOM 627 N N . GLY A 1 80 ? 9.329 6.853 5.026 1.00 83.62 80 GLY A N 1
ATOM 628 C CA . GLY A 1 80 ? 9.354 6.331 3.663 1.00 83.62 80 GLY A CA 1
ATOM 629 C C . GLY A 1 80 ? 9.408 7.436 2.604 1.00 83.62 80 GLY A C 1
ATOM 630 O O . GLY A 1 80 ? 10.172 7.330 1.649 1.00 83.62 80 GLY A O 1
ATOM 631 N N . ALA A 1 81 ? 8.652 8.521 2.781 1.00 82.44 81 ALA A N 1
ATOM 632 C CA . ALA A 1 81 ? 8.626 9.661 1.869 1.00 82.44 81 ALA A CA 1
ATOM 633 C C . ALA A 1 81 ? 9.953 10.432 1.863 1.00 82.44 81 ALA A C 1
ATOM 635 O O . ALA A 1 81 ? 10.441 10.802 0.796 1.00 82.44 81 ALA A O 1
ATOM 636 N N . VAL A 1 82 ? 10.568 10.643 3.032 1.00 86.69 82 VAL A N 1
ATOM 637 C CA . VAL A 1 82 ? 11.897 11.261 3.147 1.00 86.69 82 VAL A CA 1
ATOM 638 C C . VAL A 1 82 ? 12.944 10.380 2.475 1.00 86.69 82 VAL A C 1
ATOM 640 O O . VAL A 1 82 ? 13.724 10.878 1.663 1.00 86.69 82 VAL A O 1
ATOM 643 N N . TYR A 1 83 ? 12.930 9.072 2.741 1.00 85.12 83 TYR A N 1
ATOM 644 C CA . TYR A 1 83 ? 13.848 8.131 2.103 1.00 85.12 83 TYR A CA 1
ATOM 645 C C . TYR A 1 83 ? 13.687 8.129 0.578 1.00 85.12 83 TYR A C 1
ATOM 647 O O . TYR A 1 83 ? 14.670 8.282 -0.148 1.00 85.12 83 TYR A O 1
ATOM 655 N N . ALA A 1 84 ? 12.448 8.022 0.090 1.00 81.00 84 ALA A N 1
ATOM 656 C CA . ALA A 1 84 ? 12.131 8.076 -1.332 1.00 81.00 84 ALA A CA 1
ATOM 657 C C . ALA A 1 84 ? 12.602 9.393 -1.954 1.00 81.00 84 ALA A C 1
ATOM 659 O O . ALA A 1 84 ? 13.247 9.376 -2.995 1.00 81.00 84 ALA A O 1
ATOM 660 N N . ARG A 1 85 ? 12.370 10.535 -1.298 1.00 82.38 85 ARG A N 1
ATOM 661 C CA . ARG A 1 85 ? 12.846 11.832 -1.785 1.00 82.38 85 ARG A CA 1
ATOM 662 C C . ARG A 1 85 ? 14.368 11.874 -1.880 1.00 82.38 85 ARG A C 1
ATOM 664 O O . ARG A 1 85 ? 14.881 12.323 -2.888 1.00 82.38 85 ARG A O 1
ATOM 671 N N . VAL A 1 86 ? 15.097 11.387 -0.881 1.00 83.44 86 VAL A N 1
ATOM 672 C CA . VAL A 1 86 ? 16.571 11.398 -0.897 1.00 83.44 86 VAL A CA 1
ATOM 673 C C . VAL A 1 86 ? 17.139 10.439 -1.950 1.00 83.44 86 VAL A C 1
ATOM 675 O O . VAL A 1 86 ? 18.169 10.727 -2.554 1.00 83.44 86 VAL A O 1
ATOM 678 N N . ARG A 1 87 ? 16.484 9.296 -2.181 1.00 80.75 87 ARG A N 1
ATOM 679 C CA . ARG A 1 87 ? 17.008 8.218 -3.034 1.00 80.75 87 ARG A CA 1
ATOM 680 C C . ARG A 1 87 ? 16.483 8.216 -4.469 1.00 80.75 87 ARG A C 1
ATOM 682 O O . ARG A 1 87 ? 17.125 7.616 -5.325 1.00 80.75 87 ARG A O 1
ATOM 689 N N . LEU A 1 88 ? 15.344 8.856 -4.740 1.00 71.44 88 LEU A N 1
ATOM 690 C CA . LEU A 1 88 ? 14.666 8.819 -6.042 1.00 71.44 88 LEU A CA 1
ATOM 691 C C . LEU A 1 88 ? 14.630 10.167 -6.778 1.00 71.44 88 LEU A C 1
ATOM 693 O O . LEU A 1 88 ? 14.183 10.191 -7.923 1.00 71.44 88 LEU A O 1
ATOM 697 N N . ASP A 1 89 ? 15.098 11.275 -6.183 1.00 65.00 89 ASP A N 1
ATOM 698 C CA . ASP A 1 89 ? 15.010 12.628 -6.784 1.00 65.00 89 ASP A CA 1
ATOM 699 C C . ASP A 1 89 ? 15.654 12.720 -8.183 1.00 65.00 89 ASP A C 1
ATOM 701 O O . ASP A 1 89 ? 15.260 13.532 -9.020 1.00 65.00 89 ASP A O 1
ATOM 705 N N . SER A 1 90 ? 16.624 11.849 -8.469 1.00 55.84 90 SER A N 1
ATOM 706 C CA . SER A 1 90 ? 17.299 11.758 -9.768 1.00 55.84 90 SER A CA 1
ATOM 707 C C . SER A 1 90 ? 16.430 11.147 -10.878 1.00 55.84 90 SER A C 1
ATOM 709 O O . SER A 1 90 ? 16.687 11.407 -12.052 1.00 55.84 90 SER A O 1
ATOM 711 N N . TYR A 1 91 ? 15.400 10.361 -10.541 1.00 58.12 91 TYR A N 1
ATOM 712 C CA . TYR A 1 91 ? 14.561 9.659 -11.522 1.00 58.12 91 TYR A CA 1
ATOM 713 C C . TYR A 1 91 ? 13.398 10.509 -12.044 1.00 58.12 91 TYR A C 1
ATOM 715 O O . TYR A 1 91 ? 13.041 10.395 -13.216 1.00 58.12 91 TYR A O 1
ATOM 723 N N . ASP A 1 92 ? 12.837 11.397 -11.218 1.00 52.75 92 ASP A N 1
ATOM 724 C CA . ASP A 1 92 ? 11.700 12.241 -11.618 1.00 52.75 92 ASP A CA 1
ATOM 725 C C . ASP A 1 92 ? 12.102 13.312 -12.648 1.00 52.75 92 ASP A C 1
ATOM 727 O O . ASP A 1 92 ? 11.324 13.628 -13.547 1.00 52.75 92 ASP A O 1
ATOM 731 N N . ARG A 1 93 ? 13.344 13.821 -12.594 1.00 48.50 93 ARG A N 1
ATOM 732 C CA . ARG A 1 93 ? 13.825 14.914 -13.467 1.00 48.50 93 ARG A CA 1
ATOM 733 C C . ARG A 1 93 ? 13.961 14.555 -14.954 1.00 48.50 93 ARG A C 1
ATOM 735 O O . ARG A 1 93 ? 14.186 15.448 -15.761 1.00 48.50 93 ARG A O 1
ATOM 742 N N . THR A 1 94 ? 13.838 13.280 -15.327 1.00 47.66 94 THR A N 1
ATOM 743 C CA . THR A 1 94 ? 14.018 12.805 -16.717 1.00 47.66 94 THR A CA 1
ATOM 744 C C . THR A 1 94 ? 12.748 12.227 -17.344 1.00 47.66 94 THR A C 1
ATOM 746 O O . THR A 1 94 ? 12.777 11.755 -18.483 1.00 47.66 94 THR A O 1
ATOM 749 N N . THR A 1 95 ? 11.613 12.252 -16.638 1.00 52.97 95 THR A N 1
ATOM 750 C CA . THR A 1 95 ? 10.350 11.762 -17.202 1.00 52.97 95 THR A CA 1
ATOM 751 C C . THR A 1 95 ? 9.775 12.774 -18.195 1.00 52.97 95 THR A C 1
ATOM 753 O O . THR A 1 95 ? 9.417 13.891 -17.843 1.00 52.97 95 THR A O 1
ATOM 756 N N . SER A 1 96 ? 9.720 12.385 -19.472 1.00 54.62 96 SER A N 1
ATOM 757 C CA . SER A 1 96 ? 9.087 13.169 -20.539 1.00 54.62 96 SER A CA 1
ATOM 758 C C . SER A 1 96 ? 7.635 13.508 -20.185 1.00 54.62 96 SER A C 1
ATOM 760 O O . SER A 1 96 ? 6.943 12.626 -19.672 1.00 54.62 96 SER A O 1
ATOM 762 N N . GLU A 1 97 ? 7.144 14.684 -20.590 1.00 59.66 97 GLU A N 1
ATOM 763 C CA . GLU A 1 97 ? 5.749 15.164 -20.442 1.00 59.66 97 GLU A CA 1
ATOM 764 C C . GLU A 1 97 ? 4.642 14.147 -20.800 1.00 59.66 97 GLU A C 1
ATOM 766 O O . GLU A 1 97 ? 3.497 14.319 -20.397 1.00 59.66 97 GLU A O 1
ATOM 771 N N . ARG A 1 98 ? 4.953 13.071 -21.538 1.00 67.06 98 ARG A N 1
ATOM 772 C CA . ARG A 1 98 ? 3.990 12.045 -21.977 1.00 67.06 98 ARG A CA 1
ATOM 773 C C . ARG A 1 98 ? 3.835 10.827 -21.055 1.00 67.06 98 ARG A C 1
ATOM 775 O O . ARG A 1 98 ? 3.024 9.961 -21.374 1.00 67.06 98 ARG A O 1
ATOM 782 N N . ARG A 1 99 ? 4.598 10.689 -19.961 1.00 76.06 99 ARG A N 1
ATOM 783 C CA . ARG A 1 99 ? 4.470 9.525 -19.051 1.00 76.06 99 ARG A CA 1
ATOM 784 C C . ARG A 1 99 ? 3.510 9.814 -17.887 1.00 76.06 99 ARG A C 1
ATOM 786 O O . ARG A 1 99 ? 3.535 10.928 -17.366 1.00 76.06 99 ARG A O 1
ATOM 793 N N . PRO A 1 100 ? 2.699 8.834 -17.438 1.00 78.44 100 PRO A N 1
ATOM 794 C CA . PRO A 1 100 ? 1.813 9.007 -16.288 1.00 78.44 100 PRO A CA 1
ATOM 795 C C . PRO A 1 100 ? 2.598 9.401 -15.036 1.00 78.44 100 PRO A C 1
ATOM 797 O O . PRO A 1 100 ? 3.488 8.674 -14.603 1.00 78.44 100 PRO A O 1
ATOM 800 N N . SER A 1 101 ? 2.267 10.533 -14.415 1.00 80.69 101 SER A N 1
ATOM 801 C CA . SER A 1 101 ? 2.993 10.986 -13.228 1.00 80.69 101 SER A CA 1
ATOM 802 C C . SER A 1 101 ? 2.546 10.213 -11.984 1.00 80.69 101 SER A C 1
ATOM 804 O O . SER A 1 101 ? 1.380 10.232 -11.587 1.00 80.69 101 SER A O 1
ATOM 806 N N . ILE A 1 102 ? 3.490 9.521 -11.343 1.00 78.75 102 ILE A N 1
ATOM 807 C CA . ILE A 1 102 ? 3.240 8.722 -10.128 1.00 78.75 102 ILE A CA 1
ATOM 808 C C . ILE A 1 102 ? 2.750 9.620 -8.983 1.00 78.75 102 ILE A C 1
ATOM 810 O O . ILE A 1 102 ? 1.851 9.252 -8.229 1.00 78.75 102 ILE A O 1
ATOM 814 N N . ARG A 1 103 ? 3.287 10.845 -8.892 1.00 79.62 103 ARG A N 1
ATOM 815 C CA . ARG A 1 103 ? 2.861 11.838 -7.896 1.00 79.62 103 ARG A CA 1
ATOM 816 C C . ARG A 1 103 ? 1.388 12.212 -8.047 1.00 79.62 103 ARG A C 1
ATOM 818 O O . ARG A 1 103 ? 0.692 12.291 -7.042 1.00 79.62 103 ARG A O 1
ATOM 825 N N . MET A 1 104 ? 0.911 12.416 -9.279 1.00 83.81 104 MET A N 1
ATOM 826 C CA . MET A 1 104 ? -0.492 12.765 -9.520 1.00 83.81 104 MET A CA 1
ATOM 827 C C . MET A 1 104 ? -1.417 11.576 -9.258 1.00 83.81 104 MET A C 1
ATOM 829 O O . MET A 1 104 ? -2.491 11.763 -8.703 1.00 83.81 104 MET A O 1
ATOM 833 N N . GLN A 1 105 ? -0.985 10.353 -9.582 1.00 86.25 105 GLN A N 1
ATOM 834 C CA . GLN A 1 105 ? -1.724 9.135 -9.229 1.00 86.25 105 GLN A CA 1
ATOM 835 C C . GLN A 1 105 ? -1.876 9.005 -7.707 1.00 86.25 105 GLN A C 1
ATOM 837 O O . GLN A 1 105 ? -2.984 8.806 -7.215 1.00 86.25 105 GLN A O 1
ATOM 842 N N . GLY A 1 106 ? -0.787 9.199 -6.955 1.00 83.44 106 GLY A N 1
ATOM 843 C CA . GLY A 1 106 ? -0.821 9.184 -5.492 1.00 83.44 106 GLY A CA 1
ATOM 844 C C . GLY A 1 106 ? -1.708 10.292 -4.918 1.00 83.44 106 GLY A C 1
ATOM 845 O O . GLY A 1 106 ? -2.560 10.024 -4.074 1.00 83.44 106 GLY A O 1
ATOM 846 N N . ALA A 1 107 ? -1.571 11.523 -5.423 1.00 86.44 107 ALA A N 1
ATOM 847 C CA . ALA A 1 107 ? -2.419 12.647 -5.026 1.00 86.44 107 ALA A CA 1
ATOM 848 C C . ALA A 1 107 ? -3.904 12.390 -5.329 1.00 86.44 107 ALA A C 1
ATOM 850 O O . ALA A 1 107 ? -4.756 12.712 -4.506 1.00 86.44 107 ALA A O 1
ATOM 851 N N . GLY A 1 108 ? -4.212 11.765 -6.468 1.00 90.75 108 GLY A N 1
ATOM 852 C CA . GLY A 1 108 ? -5.568 11.374 -6.844 1.00 90.75 108 GLY A CA 1
ATOM 853 C C . GLY A 1 108 ? -6.179 10.362 -5.876 1.00 90.75 108 GLY A C 1
ATOM 854 O O . GLY A 1 108 ? -7.324 10.533 -5.468 1.00 90.75 108 GLY A O 1
ATOM 855 N N . ILE A 1 109 ? -5.413 9.358 -5.440 1.00 90.44 109 ILE A N 1
ATOM 856 C CA . ILE A 1 109 ? -5.874 8.372 -4.447 1.00 90.44 109 ILE A CA 1
ATOM 857 C C . ILE A 1 109 ? -6.083 9.010 -3.070 1.00 90.44 109 ILE A C 1
ATOM 859 O O . ILE A 1 109 ? -7.083 8.729 -2.414 1.00 90.44 109 ILE A O 1
ATOM 863 N N . VAL A 1 110 ? -5.190 9.907 -2.643 1.00 87.94 110 VAL A N 1
ATOM 864 C CA . VAL A 1 110 ? -5.380 10.673 -1.399 1.00 87.94 110 VAL A CA 1
ATOM 865 C C . VAL A 1 110 ? -6.629 11.552 -1.491 1.00 8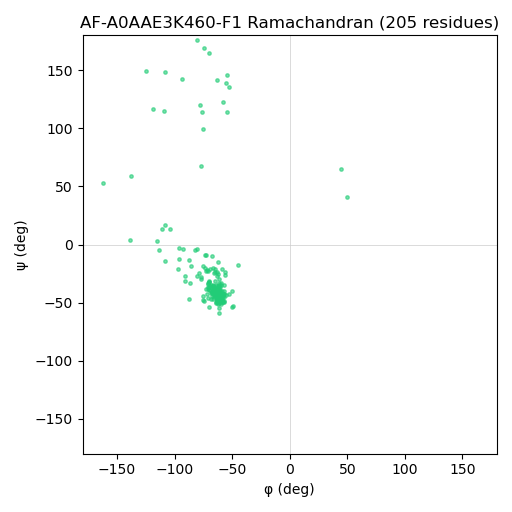7.94 110 VAL A C 1
ATOM 867 O O . VAL A 1 110 ? -7.441 11.558 -0.569 1.00 87.94 110 VAL A O 1
ATOM 870 N N . GLY A 1 111 ? -6.821 12.251 -2.612 1.00 91.19 111 GLY A N 1
ATOM 871 C CA . GLY A 1 111 ? -8.017 13.055 -2.865 1.00 91.19 111 GLY A CA 1
ATOM 872 C C . GLY A 1 111 ? -9.299 12.220 -2.842 1.00 91.19 111 GLY A C 1
ATOM 873 O O . GLY A 1 111 ? -10.277 12.625 -2.217 1.00 91.19 111 GLY A O 1
ATOM 874 N N . LEU A 1 112 ? -9.275 11.028 -3.449 1.00 91.69 112 LEU A N 1
ATOM 875 C CA . LEU A 1 112 ? -10.378 10.070 -3.404 1.00 91.69 112 LEU A CA 1
ATOM 876 C C . LEU A 1 112 ? -10.692 9.643 -1.966 1.00 91.69 112 LEU A C 1
ATOM 878 O O . LEU A 1 112 ? -11.853 9.683 -1.573 1.00 91.69 112 LEU A O 1
ATOM 882 N N . LEU A 1 113 ? -9.683 9.274 -1.173 1.00 90.50 113 LEU A N 1
ATOM 883 C CA . LEU A 1 113 ? -9.878 8.885 0.227 1.00 90.50 113 LEU A CA 1
ATOM 884 C C . LEU A 1 113 ? -10.495 10.011 1.057 1.00 90.50 113 LEU A C 1
ATOM 886 O O . LEU A 1 113 ? -11.443 9.770 1.800 1.00 90.50 113 LEU A O 1
ATOM 890 N N . LEU A 1 114 ? -10.004 11.242 0.902 1.00 92.31 114 LEU A N 1
ATOM 891 C CA . LEU A 1 114 ? -10.575 12.405 1.583 1.00 92.31 114 LEU A CA 1
ATOM 892 C C . LEU A 1 114 ? -12.037 12.627 1.181 1.00 92.31 114 LEU A C 1
ATOM 894 O O . LEU A 1 114 ? -12.882 12.833 2.049 1.00 92.31 114 LEU A O 1
ATOM 898 N N . ALA A 1 115 ? -12.352 12.539 -0.114 1.00 93.44 115 ALA A N 1
ATOM 899 C CA . ALA A 1 115 ? -13.720 12.675 -0.608 1.00 93.44 115 ALA A CA 1
ATOM 900 C C . ALA A 1 115 ? -14.642 11.571 -0.067 1.00 93.44 115 ALA A C 1
ATOM 902 O O . ALA A 1 115 ? -15.752 11.864 0.375 1.00 93.44 115 ALA A O 1
ATOM 903 N N . VAL A 1 116 ? -14.173 10.319 -0.044 1.00 91.88 116 VAL A N 1
ATOM 904 C CA . VAL A 1 116 ? -14.905 9.186 0.535 1.00 91.88 116 VAL A CA 1
ATOM 905 C C . VAL A 1 116 ? -15.157 9.422 2.020 1.00 91.88 116 VAL A C 1
ATOM 907 O O . VAL A 1 116 ? -16.299 9.295 2.447 1.00 91.88 116 VAL A O 1
ATOM 910 N N . PHE A 1 117 ? -14.149 9.833 2.796 1.00 90.44 117 PHE A N 1
ATOM 911 C CA . PHE A 1 117 ? -14.319 10.121 4.223 1.00 90.44 117 PHE A CA 1
ATOM 912 C C . PHE A 1 117 ? -15.313 11.245 4.491 1.00 90.44 117 PHE A C 1
ATOM 914 O O . PHE A 1 117 ? -16.134 11.109 5.392 1.00 90.44 117 PHE A O 1
ATOM 921 N N . VAL A 1 118 ? -15.301 12.314 3.693 1.00 92.00 118 VAL A N 1
ATOM 922 C CA . VAL A 1 118 ? -16.319 13.371 3.786 1.00 92.00 118 VAL A CA 1
ATOM 923 C C . VAL A 1 118 ? -17.711 12.817 3.473 1.00 92.00 118 VAL A C 1
ATOM 925 O O . VAL A 1 118 ? -18.658 13.103 4.201 1.00 92.00 118 VAL A O 1
ATOM 928 N N . ALA A 1 119 ? -17.840 11.997 2.426 1.00 90.56 119 ALA A N 1
ATOM 929 C CA . ALA A 1 119 ? -19.120 11.437 2.000 1.00 90.56 119 ALA A CA 1
ATOM 930 C C . ALA A 1 119 ? -19.724 10.464 3.027 1.00 90.56 119 ALA A C 1
ATOM 932 O O . ALA A 1 119 ? -20.938 10.458 3.224 1.00 90.56 119 ALA A O 1
ATOM 933 N N . ILE A 1 120 ? -18.891 9.660 3.694 1.00 88.06 120 ILE A N 1
ATOM 934 C CA . ILE A 1 120 ? -19.344 8.653 4.666 1.00 88.06 120 ILE A CA 1
ATOM 935 C C . ILE A 1 120 ? -19.303 9.140 6.118 1.00 88.06 120 ILE A C 1
ATOM 937 O O . ILE A 1 120 ? -19.729 8.401 7.002 1.00 88.06 120 ILE A O 1
ATOM 941 N N . ALA A 1 121 ? -18.827 10.360 6.393 1.00 87.12 121 ALA A N 1
ATOM 942 C CA . ALA A 1 121 ? -18.730 10.901 7.752 1.00 87.12 121 ALA A CA 1
ATOM 943 C C . ALA A 1 121 ? -20.033 10.780 8.577 1.00 87.12 121 ALA A C 1
ATOM 945 O O . ALA A 1 121 ? -19.944 10.407 9.749 1.00 87.12 121 ALA A O 1
ATOM 946 N N . PRO A 1 122 ? -21.243 11.007 8.014 1.00 89.94 122 PRO A N 1
ATOM 947 C CA . PRO A 1 122 ? -22.491 10.853 8.768 1.00 89.94 122 PRO A CA 1
ATOM 948 C C . PRO A 1 122 ? -22.799 9.411 9.189 1.00 89.94 122 PRO A C 1
ATOM 950 O O . PRO A 1 122 ? -23.589 9.204 10.104 1.00 89.94 122 PRO A O 1
ATOM 953 N N . LEU A 1 123 ? -22.199 8.420 8.522 1.00 84.25 123 LEU A N 1
ATOM 954 C CA . LEU A 1 123 ? -22.480 7.000 8.734 1.00 84.25 123 LEU A CA 1
ATOM 955 C C . LEU A 1 123 ? -21.729 6.407 9.935 1.00 84.25 123 LEU A C 1
ATOM 957 O O . LEU A 1 123 ? -21.970 5.251 10.256 1.00 84.25 123 LEU A O 1
ATOM 961 N N . GLN A 1 124 ? -20.844 7.178 10.587 1.00 76.19 124 GLN A N 1
ATOM 962 C CA . GLN A 1 124 ? -20.039 6.757 11.745 1.00 76.19 124 GLN A CA 1
ATOM 963 C C . GLN A 1 124 ? -19.422 5.355 11.570 1.00 76.19 124 GLN A C 1
ATOM 965 O O . GLN A 1 124 ? -19.759 4.414 12.284 1.00 76.19 124 GLN A O 1
ATOM 970 N N . GLY A 1 125 ? -18.522 5.211 10.591 1.00 76.06 125 GLY A N 1
ATOM 971 C CA . GLY A 1 125 ? -17.817 3.948 10.359 1.00 76.06 125 GLY A CA 1
ATOM 972 C C . GLY A 1 125 ? -16.926 3.549 11.539 1.00 76.06 125 GLY A C 1
ATOM 973 O O . GLY A 1 125 ? -16.269 4.399 12.144 1.00 76.06 125 GLY A O 1
ATOM 974 N N . ASP A 1 126 ? -16.879 2.252 11.843 1.00 85.75 126 ASP A N 1
ATOM 975 C CA . ASP A 1 126 ? -15.935 1.709 12.819 1.00 85.75 126 ASP A CA 1
ATOM 976 C C . ASP A 1 126 ? -14.485 1.757 12.292 1.00 85.75 126 ASP A C 1
ATOM 978 O O . ASP A 1 126 ? -14.219 1.969 11.102 1.00 85.75 126 ASP A O 1
ATOM 982 N N . GLN A 1 127 ? -13.512 1.586 13.191 1.00 86.19 127 GLN A N 1
ATOM 983 C CA . GLN A 1 127 ? -12.087 1.677 12.843 1.00 86.19 127 GLN A CA 1
ATOM 984 C C . GLN A 1 127 ? -11.681 0.639 11.786 1.00 86.19 127 GLN A C 1
ATOM 986 O O . GLN A 1 127 ? -10.894 0.944 10.887 1.00 86.19 127 GLN A O 1
ATOM 991 N N . THR A 1 128 ? -12.267 -0.556 11.855 1.00 90.00 128 THR A N 1
ATOM 992 C CA . THR A 1 128 ? -12.056 -1.652 10.906 1.00 90.00 128 THR A CA 1
ATOM 993 C C . THR A 1 128 ? -12.510 -1.276 9.499 1.00 90.00 128 THR A C 1
ATOM 995 O O . THR A 1 128 ? -11.775 -1.503 8.539 1.00 90.00 128 THR A O 1
ATOM 998 N N . THR A 1 129 ? -13.683 -0.656 9.360 1.00 91.31 129 THR A N 1
ATOM 999 C CA . THR A 1 129 ? -14.204 -0.164 8.079 1.00 91.31 129 THR A CA 1
ATOM 1000 C C . THR A 1 129 ? -13.317 0.942 7.527 1.00 91.31 129 THR A C 1
ATOM 1002 O O . THR A 1 129 ? -12.955 0.911 6.351 1.00 91.31 129 THR A O 1
ATOM 1005 N N . VAL A 1 130 ? -12.909 1.898 8.370 1.00 90.44 130 VAL A N 1
ATOM 1006 C CA . VAL A 1 130 ? -12.004 2.982 7.959 1.00 90.44 130 VAL A CA 1
ATOM 1007 C C . VAL A 1 130 ? -10.678 2.416 7.449 1.00 90.44 130 VAL A C 1
ATOM 1009 O O . VAL A 1 130 ? -10.216 2.801 6.374 1.00 90.44 130 VAL A O 1
ATOM 1012 N N . PHE A 1 131 ? -10.078 1.469 8.171 1.00 92.31 131 PHE A N 1
ATOM 1013 C CA . PHE A 1 131 ? -8.834 0.838 7.741 1.00 92.31 131 PHE A CA 1
ATOM 1014 C C . PHE A 1 131 ? -9.020 -0.017 6.481 1.00 92.31 131 PHE A C 1
ATOM 1016 O O . PHE A 1 131 ? -8.213 0.088 5.560 1.00 92.31 131 PHE A O 1
ATOM 1023 N N . GLY A 1 132 ? -10.112 -0.778 6.374 1.00 94.81 132 GLY A N 1
ATOM 1024 C CA . GLY A 1 132 ? -10.459 -1.538 5.172 1.00 94.81 132 GLY A CA 1
ATOM 1025 C C . GLY A 1 132 ? -10.566 -0.654 3.926 1.00 94.81 132 GLY A C 1
ATOM 1026 O O . GLY A 1 132 ? -10.005 -0.993 2.884 1.00 94.81 132 GLY A O 1
ATOM 1027 N N . LEU A 1 133 ? -11.191 0.524 4.038 1.00 94.31 133 LEU A N 1
ATOM 1028 C CA . LEU A 1 133 ? -11.260 1.515 2.955 1.00 94.31 133 LEU A CA 1
ATOM 1029 C C . LEU A 1 133 ? -9.881 2.053 2.558 1.00 94.31 133 LEU A C 1
ATOM 1031 O O . LEU A 1 133 ? -9.597 2.195 1.367 1.00 94.31 133 LEU A O 1
ATOM 1035 N N . ILE A 1 134 ? -9.008 2.319 3.533 1.00 93.44 134 ILE A N 1
ATOM 1036 C CA . ILE A 1 134 ? -7.623 2.731 3.267 1.00 93.44 134 ILE A CA 1
ATOM 1037 C C . ILE A 1 134 ? -6.880 1.622 2.517 1.00 93.44 134 ILE A C 1
ATOM 1039 O O . ILE A 1 134 ? -6.252 1.894 1.495 1.00 93.44 134 ILE A O 1
ATOM 1043 N N . VAL A 1 135 ? -6.982 0.371 2.974 1.00 95.94 135 VAL A N 1
ATOM 1044 C CA . VAL A 1 135 ? -6.343 -0.782 2.324 1.00 95.94 135 VAL A CA 1
ATOM 1045 C C . VAL A 1 135 ? -6.870 -0.974 0.897 1.00 95.94 135 VAL A C 1
ATOM 1047 O O . VAL A 1 135 ? -6.074 -1.186 -0.017 1.00 95.94 135 VAL A O 1
ATOM 1050 N N . ILE A 1 136 ? -8.179 -0.819 0.671 1.00 97.00 136 ILE A N 1
ATOM 1051 C CA . ILE A 1 136 ? -8.788 -0.846 -0.668 1.00 97.00 136 ILE A CA 1
ATOM 1052 C C . ILE A 1 136 ? -8.193 0.248 -1.559 1.00 97.00 136 ILE A C 1
ATOM 1054 O O . ILE A 1 136 ? -7.804 -0.028 -2.693 1.00 97.00 136 ILE A O 1
ATOM 1058 N N . ALA A 1 137 ? -8.083 1.481 -1.062 1.00 95.25 137 ALA A N 1
ATOM 1059 C CA . ALA A 1 137 ? -7.518 2.588 -1.828 1.00 95.25 137 ALA A CA 1
ATOM 1060 C C . ALA A 1 137 ? -6.033 2.370 -2.167 1.00 95.25 137 ALA A C 1
ATOM 1062 O O . ALA A 1 137 ? -5.611 2.655 -3.289 1.00 95.25 137 ALA A O 1
ATOM 1063 N N . VAL A 1 138 ? -5.248 1.812 -1.240 1.00 93.75 138 VAL A N 1
ATOM 1064 C CA . VAL A 1 138 ? -3.857 1.409 -1.505 1.00 93.75 138 VAL A CA 1
ATOM 1065 C C . VAL A 1 138 ? -3.809 0.285 -2.544 1.00 93.75 138 VAL A C 1
ATOM 1067 O O . VAL A 1 138 ? -3.012 0.353 -3.479 1.00 93.75 138 VAL A O 1
ATOM 1070 N N . GLY A 1 139 ? -4.694 -0.708 -2.451 1.00 96.56 139 GLY A N 1
ATOM 1071 C CA . GLY A 1 139 ? -4.806 -1.772 -3.447 1.00 96.56 139 GLY A CA 1
ATOM 1072 C C . GLY A 1 139 ? -5.146 -1.233 -4.841 1.00 96.56 139 GLY A C 1
ATOM 1073 O O . GLY A 1 139 ? -4.500 -1.592 -5.825 1.00 96.56 139 GLY A O 1
ATOM 1074 N N . ALA A 1 140 ? -6.090 -0.296 -4.930 1.00 96.06 140 ALA A N 1
ATOM 1075 C CA . ALA A 1 140 ? -6.427 0.393 -6.172 1.00 96.06 140 ALA A CA 1
ATOM 1076 C C . ALA A 1 140 ? -5.228 1.174 -6.731 1.00 96.06 140 ALA A C 1
ATOM 1078 O O . ALA A 1 140 ? -4.941 1.084 -7.926 1.00 96.06 140 ALA A O 1
ATOM 1079 N N . PHE A 1 141 ? -4.478 1.875 -5.874 1.00 93.88 141 PHE A N 1
ATOM 1080 C CA . PHE A 1 141 ? -3.239 2.539 -6.275 1.00 93.88 141 PHE A CA 1
ATOM 1081 C C . PHE A 1 141 ? -2.232 1.552 -6.877 1.00 93.88 141 PHE A C 1
ATOM 1083 O O . PHE A 1 141 ? -1.650 1.847 -7.916 1.00 93.88 141 PHE A O 1
ATOM 1090 N N . TYR A 1 142 ? -2.065 0.362 -6.293 1.00 94.56 142 TYR A N 1
ATOM 1091 C CA . TYR A 1 142 ? -1.185 -0.680 -6.834 1.00 94.56 142 TYR A CA 1
ATOM 1092 C C . TYR A 1 142 ? -1.603 -1.117 -8.244 1.00 94.56 142 TYR A C 1
ATOM 1094 O O . TYR A 1 142 ? -0.753 -1.200 -9.130 1.00 94.56 142 TYR A O 1
ATOM 1102 N N . ILE A 1 143 ? -2.899 -1.332 -8.488 1.00 95.81 143 ILE A N 1
ATOM 1103 C CA . ILE A 1 143 ? -3.410 -1.681 -9.824 1.00 95.81 143 ILE A CA 1
ATOM 1104 C C . ILE A 1 143 ? -3.157 -0.550 -10.829 1.00 95.81 143 ILE A C 1
ATOM 1106 O O . ILE A 1 143 ? -2.680 -0.799 -11.938 1.00 95.81 143 ILE A O 1
ATOM 1110 N N . VAL A 1 144 ? -3.435 0.697 -10.438 1.00 93.88 144 VAL A N 1
ATOM 1111 C CA . VAL A 1 144 ? -3.204 1.874 -11.287 1.00 93.88 144 VAL A CA 1
ATOM 1112 C C . VAL A 1 144 ? -1.714 2.019 -11.606 1.00 93.88 144 VAL A C 1
ATOM 1114 O O . VAL A 1 144 ? -1.357 2.210 -12.766 1.00 93.88 144 VAL A O 1
ATOM 1117 N N . GLN A 1 145 ? -0.835 1.820 -10.623 1.00 90.62 145 GLN A N 1
ATOM 1118 C CA . GLN A 1 145 ? 0.613 1.819 -10.825 1.00 90.62 145 GLN A CA 1
ATOM 1119 C C . GLN A 1 145 ? 1.035 0.707 -11.795 1.00 90.62 145 GLN A C 1
ATOM 1121 O O . GLN A 1 145 ? 1.759 0.980 -12.749 1.00 90.62 145 GLN A O 1
ATOM 1126 N N . ALA A 1 146 ? 0.537 -0.522 -11.626 1.00 91.69 146 ALA A N 1
ATOM 1127 C CA . ALA A 1 146 ? 0.822 -1.642 -12.525 1.00 91.69 146 ALA A CA 1
ATOM 1128 C C . ALA A 1 146 ? 0.442 -1.344 -13.988 1.00 91.69 146 ALA A C 1
ATOM 1130 O O . ALA A 1 146 ? 1.174 -1.704 -14.915 1.00 91.69 146 ALA A O 1
ATOM 1131 N N . ALA A 1 147 ? -0.694 -0.672 -14.200 1.00 90.94 147 ALA A N 1
ATOM 1132 C CA . ALA A 1 147 ? -1.148 -0.242 -15.518 1.00 90.94 147 ALA A CA 1
ATOM 1133 C C . ALA A 1 147 ? -0.279 0.898 -16.076 1.00 90.94 147 ALA A C 1
ATOM 1135 O O . ALA A 1 147 ? 0.174 0.825 -17.219 1.00 90.94 147 ALA A O 1
ATOM 1136 N N . SER A 1 148 ? 0.024 1.909 -15.260 1.00 89.31 148 SER A N 1
ATOM 1137 C CA . SER A 1 148 ? 0.876 3.050 -15.621 1.00 89.31 148 SER A CA 1
ATOM 1138 C C . SER A 1 148 ? 2.296 2.638 -15.995 1.00 89.31 148 SER A C 1
ATOM 1140 O O . SER A 1 148 ? 2.901 3.227 -16.891 1.00 89.31 148 SER A O 1
ATOM 1142 N N . LEU A 1 149 ? 2.822 1.587 -15.364 1.00 85.94 149 LEU A N 1
ATOM 1143 C CA . LEU A 1 149 ? 4.142 1.038 -15.656 1.00 85.94 149 LEU A CA 1
ATOM 1144 C C . LEU A 1 149 ? 4.286 0.501 -17.091 1.00 85.94 149 LEU A C 1
ATOM 1146 O O . LEU A 1 149 ? 5.412 0.355 -17.558 1.00 85.94 149 LEU A O 1
ATOM 1150 N N . ARG A 1 150 ? 3.188 0.282 -17.832 1.00 84.94 150 ARG A N 1
ATOM 1151 C CA . ARG A 1 150 ? 3.232 -0.020 -19.278 1.00 84.94 150 ARG A CA 1
ATOM 1152 C C . ARG A 1 150 ? 3.831 1.116 -20.110 1.00 84.94 150 ARG A C 1
ATOM 1154 O O . ARG A 1 150 ? 4.376 0.872 -21.178 1.00 84.94 150 ARG A O 1
ATOM 1161 N N . ALA A 1 151 ? 3.752 2.355 -19.624 1.00 84.25 151 ALA A N 1
ATOM 1162 C CA . ALA A 1 151 ? 4.349 3.518 -20.280 1.00 84.25 151 ALA A CA 1
ATOM 1163 C C . ALA A 1 151 ? 5.860 3.666 -20.002 1.00 84.25 151 ALA A C 1
ATOM 1165 O O . ALA A 1 151 ? 6.505 4.585 -20.520 1.00 84.25 151 ALA A O 1
ATOM 1166 N N . TYR A 1 152 ? 6.429 2.794 -19.165 1.00 78.81 152 TYR A N 1
ATO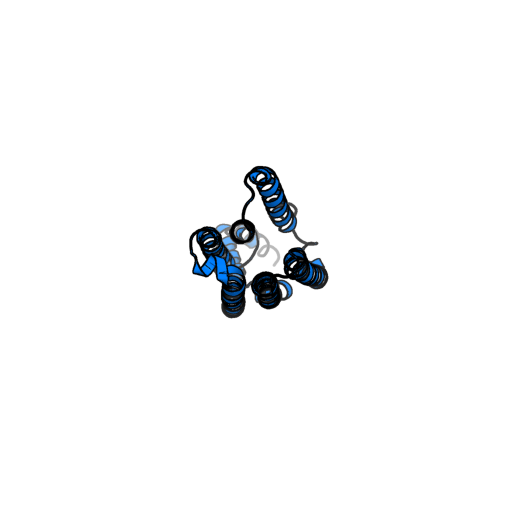M 1167 C CA . TYR A 1 152 ? 7.836 2.800 -18.786 1.00 78.81 152 TYR A CA 1
ATOM 1168 C C . TYR A 1 152 ? 8.567 1.618 -19.436 1.00 78.81 152 TYR A C 1
ATOM 1170 O O . TYR A 1 152 ? 7.975 0.557 -19.622 1.00 78.81 152 TYR A O 1
ATOM 1178 N N . PRO A 1 153 ? 9.862 1.771 -19.770 1.00 75.00 153 PRO A N 1
ATOM 1179 C CA . PRO A 1 153 ? 10.672 0.698 -20.340 1.00 75.00 153 PRO A CA 1
ATOM 1180 C C . PRO A 1 153 ? 11.085 -0.296 -19.243 1.00 75.00 153 PRO A C 1
ATOM 1182 O O . PRO A 1 153 ? 12.252 -0.343 -18.854 1.00 75.00 153 PRO A O 1
ATOM 1185 N N . ILE A 1 154 ? 10.110 -1.025 -18.704 1.00 78.06 154 ILE A N 1
ATOM 1186 C CA . ILE A 1 154 ? 10.307 -2.098 -17.730 1.00 78.06 154 ILE A CA 1
ATOM 1187 C C . ILE A 1 154 ? 9.674 -3.391 -18.238 1.00 78.06 154 ILE A C 1
ATOM 1189 O O . ILE A 1 154 ? 8.643 -3.358 -18.919 1.00 78.06 154 ILE A O 1
ATOM 1193 N N . ARG A 1 155 ? 10.267 -4.515 -17.839 1.00 84.38 155 ARG A N 1
ATOM 1194 C CA . ARG A 1 155 ? 9.788 -5.863 -18.136 1.00 84.38 155 ARG A CA 1
ATOM 1195 C C . ARG A 1 155 ? 8.343 -6.078 -17.677 1.00 84.38 155 ARG A C 1
ATOM 1197 O O . ARG A 1 155 ? 7.958 -5.702 -16.570 1.00 84.38 155 ARG A O 1
ATOM 1204 N N . ASP A 1 156 ? 7.556 -6.753 -18.507 1.00 83.56 156 ASP A N 1
ATOM 1205 C CA . ASP A 1 156 ? 6.133 -6.997 -18.257 1.00 83.56 156 ASP A CA 1
ATOM 1206 C C . ASP A 1 156 ? 5.874 -7.765 -16.956 1.00 83.56 156 ASP A C 1
ATOM 1208 O O . ASP A 1 156 ? 4.977 -7.403 -16.188 1.00 83.56 156 ASP A O 1
ATOM 1212 N N . ARG A 1 157 ? 6.711 -8.768 -16.654 1.00 86.31 157 ARG A N 1
ATOM 1213 C CA . ARG A 1 157 ? 6.566 -9.591 -15.444 1.00 86.31 157 ARG A CA 1
ATOM 1214 C C . ARG A 1 157 ? 6.733 -8.801 -14.148 1.00 86.31 157 ARG A C 1
ATOM 1216 O O . ARG A 1 157 ? 6.129 -9.158 -13.142 1.00 86.31 157 ARG A O 1
ATOM 1223 N N . ASP A 1 158 ? 7.487 -7.704 -14.169 1.00 87.69 158 ASP A N 1
ATOM 1224 C CA . ASP A 1 158 ? 7.740 -6.896 -12.972 1.00 87.69 158 ASP A CA 1
ATOM 1225 C C . ASP A 1 158 ? 6.467 -6.173 -12.504 1.00 87.69 158 ASP A C 1
ATOM 1227 O O . ASP A 1 158 ? 6.311 -5.839 -11.328 1.00 87.69 158 ASP A O 1
ATOM 1231 N N . ARG A 1 159 ? 5.498 -5.997 -13.411 1.00 90.69 159 ARG A N 1
ATOM 1232 C CA . ARG A 1 159 ? 4.187 -5.416 -13.107 1.00 90.69 159 ARG A CA 1
ATOM 1233 C C . ARG A 1 159 ? 3.314 -6.370 -12.288 1.00 90.69 159 ARG A C 1
ATOM 1235 O O . ARG A 1 159 ? 2.403 -5.906 -11.604 1.00 90.69 159 ARG A O 1
ATOM 1242 N N . TYR A 1 160 ? 3.581 -7.681 -12.308 1.00 92.94 160 TYR A N 1
ATOM 1243 C CA . TYR A 1 160 ? 2.782 -8.658 -11.560 1.00 92.94 160 TYR A CA 1
ATOM 1244 C C . TYR A 1 160 ? 2.880 -8.483 -10.051 1.00 92.94 160 TYR A C 1
ATOM 1246 O O . TYR A 1 160 ? 1.879 -8.699 -9.374 1.00 92.94 160 TYR A O 1
ATOM 1254 N N . ALA A 1 161 ? 4.019 -8.019 -9.529 1.00 93.62 161 ALA A N 1
ATOM 1255 C CA . ALA A 1 161 ? 4.138 -7.676 -8.114 1.00 93.62 161 ALA A CA 1
ATOM 1256 C C . ALA A 1 161 ? 3.062 -6.650 -7.710 1.00 93.62 161 ALA A C 1
ATOM 1258 O O . ALA A 1 161 ? 2.351 -6.835 -6.727 1.00 93.62 161 ALA A O 1
ATOM 1259 N N . PHE A 1 162 ? 2.845 -5.630 -8.542 1.00 94.31 162 PHE A N 1
ATOM 1260 C CA . PHE A 1 162 ? 1.812 -4.625 -8.306 1.00 94.31 162 PHE A CA 1
ATOM 1261 C C . PHE A 1 162 ? 0.393 -5.165 -8.518 1.00 94.31 162 PHE A C 1
ATOM 1263 O O . PHE A 1 162 ? -0.471 -4.903 -7.686 1.00 94.31 162 PHE A O 1
ATOM 1270 N N . TYR A 1 163 ? 0.136 -5.950 -9.572 1.00 96.50 163 TYR A N 1
ATOM 1271 C CA . TYR A 1 163 ? -1.195 -6.537 -9.789 1.00 96.50 163 TYR A CA 1
ATOM 1272 C C . TYR A 1 163 ? -1.611 -7.472 -8.653 1.00 96.50 163 TYR A C 1
ATOM 1274 O O . TYR A 1 163 ? -2.700 -7.319 -8.103 1.00 96.50 163 TYR A O 1
ATOM 1282 N N . VAL A 1 164 ? -0.739 -8.410 -8.275 1.00 97.19 164 VAL A N 1
ATOM 1283 C CA . VAL A 1 164 ? -0.987 -9.335 -7.163 1.00 97.19 164 VAL A CA 1
ATOM 1284 C C . VAL A 1 164 ? -1.191 -8.542 -5.880 1.00 97.19 164 VAL A C 1
ATOM 1286 O O . VAL A 1 164 ? -2.178 -8.776 -5.186 1.00 97.19 164 VAL A O 1
ATOM 1289 N N . GLY A 1 165 ? -0.310 -7.567 -5.619 1.00 96.56 165 GLY A N 1
ATOM 1290 C CA . GLY A 1 165 ? -0.401 -6.634 -4.498 1.00 96.56 165 GLY A CA 1
ATOM 1291 C C . GLY A 1 165 ? -1.767 -5.969 -4.386 1.00 96.56 165 GLY A C 1
ATOM 1292 O O . GLY A 1 165 ? -2.432 -6.058 -3.357 1.00 96.56 165 GLY A O 1
ATOM 1293 N N . GLY A 1 166 ? -2.217 -5.360 -5.480 1.00 97.56 166 GLY A N 1
ATOM 1294 C CA . GLY A 1 166 ? -3.501 -4.680 -5.533 1.00 97.56 166 GLY A CA 1
ATOM 1295 C C . GLY A 1 166 ? -4.682 -5.619 -5.312 1.00 97.56 166 GLY A C 1
ATOM 1296 O O . GLY A 1 166 ? -5.552 -5.319 -4.500 1.00 97.56 166 GLY A O 1
ATOM 1297 N N . VAL A 1 167 ? -4.701 -6.778 -5.978 1.00 98.38 167 VAL A N 1
ATOM 1298 C CA . VAL A 1 167 ? -5.812 -7.737 -5.876 1.00 98.38 167 VAL A CA 1
ATOM 1299 C C . VAL A 1 167 ? -5.984 -8.250 -4.449 1.00 98.38 167 VAL A C 1
ATOM 1301 O O . VAL A 1 167 ? -7.105 -8.238 -3.935 1.00 98.38 167 VAL A O 1
ATOM 1304 N N . TRP A 1 168 ? -4.904 -8.679 -3.786 1.00 98.31 168 TRP A N 1
ATOM 1305 C CA . TRP A 1 168 ? -5.043 -9.214 -2.431 1.00 98.31 168 TRP A CA 1
ATOM 1306 C C . TRP A 1 168 ? -5.413 -8.118 -1.427 1.00 98.31 168 TRP A C 1
ATOM 1308 O O . TRP A 1 168 ? -6.214 -8.385 -0.537 1.00 98.31 168 TRP A O 1
ATOM 1318 N N . MET A 1 169 ? -4.908 -6.886 -1.583 1.00 98.44 169 MET A N 1
ATOM 1319 C CA . MET A 1 169 ? -5.289 -5.764 -0.713 1.00 98.44 169 MET A CA 1
ATOM 1320 C C . MET A 1 169 ? -6.767 -5.404 -0.876 1.00 98.44 169 MET A C 1
ATOM 1322 O O . MET A 1 169 ? -7.461 -5.221 0.120 1.00 98.44 169 MET A O 1
ATOM 1326 N N . LEU A 1 170 ? -7.278 -5.367 -2.110 1.00 98.31 170 LEU A N 1
ATOM 1327 C CA . LEU A 1 170 ? -8.703 -5.145 -2.369 1.00 98.31 170 LEU A CA 1
ATOM 1328 C C . LEU A 1 170 ? -9.565 -6.217 -1.689 1.00 98.31 170 LEU A C 1
ATOM 1330 O O . LEU A 1 170 ? -10.520 -5.884 -0.989 1.00 98.31 170 LEU A O 1
ATOM 1334 N N . ALA A 1 171 ? -9.197 -7.491 -1.849 1.00 98.38 171 ALA A N 1
ATOM 1335 C CA . ALA A 1 171 ? -9.901 -8.600 -1.214 1.00 98.38 171 ALA A CA 1
ATOM 1336 C C . ALA A 1 171 ? -9.834 -8.520 0.320 1.00 98.38 171 ALA A C 1
ATOM 1338 O O . ALA A 1 171 ? -10.852 -8.676 0.991 1.00 98.38 171 ALA A O 1
ATOM 1339 N N . TYR A 1 172 ? -8.655 -8.227 0.874 1.00 98.25 172 TYR A N 1
ATOM 1340 C CA . TYR A 1 172 ? -8.438 -8.114 2.313 1.00 98.25 172 TYR A CA 1
ATOM 1341 C C . TYR A 1 172 ? -9.262 -6.977 2.920 1.00 98.25 172 TYR A C 1
ATOM 1343 O O . TYR A 1 172 ? -10.020 -7.201 3.861 1.00 98.25 172 TYR A O 1
ATOM 1351 N N . GLY A 1 173 ? -9.174 -5.771 2.351 1.00 97.19 173 GLY A N 1
ATOM 1352 C CA . GLY A 1 173 ? -9.903 -4.604 2.847 1.00 97.19 173 GLY A CA 1
ATOM 1353 C C . GLY A 1 173 ? -11.423 -4.759 2.740 1.00 97.19 173 GLY A C 1
ATOM 1354 O O . GLY A 1 173 ? -12.136 -4.341 3.647 1.00 97.19 173 GLY A O 1
ATOM 1355 N N . ALA A 1 174 ? -11.926 -5.429 1.696 1.00 97.00 174 ALA A N 1
ATOM 1356 C CA . ALA A 1 174 ? -13.351 -5.752 1.574 1.00 97.00 174 ALA A CA 1
ATOM 1357 C C . ALA A 1 174 ? -13.814 -6.812 2.591 1.00 97.00 174 ALA A C 1
ATOM 1359 O O . ALA A 1 174 ? -14.954 -6.783 3.057 1.00 97.00 174 ALA A O 1
ATOM 1360 N N . ALA A 1 175 ? -12.938 -7.750 2.953 1.00 97.62 175 ALA A N 1
ATOM 1361 C CA . ALA A 1 175 ? -13.233 -8.795 3.926 1.00 97.62 175 ALA A CA 1
ATOM 1362 C C . ALA A 1 175 ? -13.192 -8.292 5.379 1.00 97.62 175 ALA A C 1
ATOM 1364 O O . ALA A 1 175 ? -13.928 -8.809 6.218 1.00 97.62 175 ALA A O 1
ATOM 1365 N N . MET A 1 176 ? -12.373 -7.277 5.676 1.00 95.06 176 MET A N 1
ATOM 1366 C CA . MET A 1 176 ? -12.156 -6.763 7.032 1.00 95.06 176 MET A CA 1
ATOM 1367 C C . MET A 1 176 ? -13.432 -6.472 7.838 1.00 95.06 176 MET A C 1
ATOM 1369 O O . MET A 1 176 ? -13.549 -7.019 8.932 1.00 95.06 176 MET A O 1
ATOM 1373 N N . PRO A 1 177 ? -14.407 -5.681 7.347 1.00 92.88 177 PRO A N 1
ATOM 1374 C CA . PRO A 1 177 ? -15.604 -5.375 8.131 1.00 92.88 177 PRO A CA 1
ATOM 1375 C C . PRO A 1 177 ? -16.575 -6.559 8.241 1.00 92.88 177 PRO A C 1
ATOM 1377 O O . PRO A 1 177 ? -17.518 -6.491 9.018 1.00 92.88 177 PRO A O 1
ATOM 1380 N N . ASN A 1 178 ? -16.359 -7.645 7.493 1.00 94.44 178 ASN A N 1
ATOM 1381 C CA . ASN A 1 178 ? -17.305 -8.757 7.375 1.00 94.44 178 ASN A CA 1
ATOM 1382 C C . ASN A 1 178 ? -16.852 -10.041 8.092 1.00 94.44 178 ASN A C 1
ATOM 1384 O O . ASN A 1 178 ? -17.654 -10.955 8.272 1.00 94.44 178 ASN A O 1
ATOM 1388 N N . ILE A 1 179 ? -15.578 -10.145 8.484 1.00 96.44 179 ILE A N 1
ATOM 1389 C CA . ILE A 1 179 ? -15.002 -11.357 9.082 1.00 96.44 179 ILE A CA 1
ATOM 1390 C C . ILE A 1 179 ? -14.517 -11.040 10.495 1.00 96.44 179 ILE A C 1
ATOM 1392 O O . ILE A 1 179 ? -13.562 -10.287 10.655 1.00 96.44 179 ILE A O 1
ATOM 1396 N N . GLY A 1 180 ? -15.107 -11.674 11.515 1.00 94.62 180 GLY A N 1
ATOM 1397 C CA . GLY A 1 180 ? -14.808 -11.387 12.929 1.00 94.62 180 GLY A CA 1
ATOM 1398 C C . GLY A 1 180 ? -13.319 -11.452 13.289 1.00 94.62 180 GLY A C 1
ATOM 1399 O O . GLY A 1 180 ? -12.795 -10.547 13.926 1.00 94.62 180 GLY A O 1
ATOM 1400 N N . VAL A 1 181 ? -12.592 -12.455 12.782 1.00 95.62 181 VAL A N 1
ATOM 1401 C CA . VAL A 1 181 ? -11.136 -12.565 13.004 1.00 95.62 181 VAL A CA 1
ATOM 1402 C C . VAL A 1 181 ? -10.375 -11.366 12.421 1.00 95.62 181 VAL A C 1
ATOM 1404 O O . VAL A 1 181 ? -9.406 -10.909 13.018 1.00 95.62 181 VAL A O 1
ATOM 1407 N N . LEU A 1 182 ? -10.807 -10.830 11.274 1.00 94.88 182 LEU A N 1
ATOM 1408 C CA . LEU A 1 182 ? -10.192 -9.645 10.669 1.00 94.88 182 LEU A CA 1
ATOM 1409 C C . LEU A 1 182 ? -10.635 -8.343 11.342 1.00 94.88 182 LEU A C 1
ATOM 1411 O O . LEU A 1 182 ? -9.896 -7.367 11.290 1.00 94.88 182 LEU A O 1
ATOM 1415 N N . GLN A 1 183 ? -11.799 -8.309 11.985 1.00 93.62 183 GLN A N 1
ATOM 1416 C CA . GLN A 1 183 ? -12.197 -7.165 12.806 1.00 93.62 183 GLN A CA 1
ATOM 1417 C C . GLN A 1 183 ? -11.291 -7.034 14.039 1.00 93.62 183 GLN A C 1
ATOM 1419 O O . GLN A 1 183 ? -10.952 -5.924 14.431 1.00 93.62 183 GLN A O 1
ATOM 1424 N N . GLU A 1 184 ? -10.854 -8.157 14.612 1.00 93.69 184 GLU A N 1
ATOM 1425 C CA . GLU A 1 184 ? -10.013 -8.177 15.814 1.00 93.69 184 GLU A CA 1
ATOM 1426 C C . GLU A 1 184 ? -8.509 -8.082 15.496 1.00 93.69 184 GLU A C 1
ATOM 1428 O O . GLU A 1 184 ? -7.781 -7.282 16.084 1.00 93.69 184 GLU A O 1
ATOM 1433 N N . TRP A 1 185 ? -8.035 -8.868 14.526 1.00 96.25 185 TRP A N 1
ATOM 1434 C CA . TRP A 1 185 ? -6.610 -9.020 14.195 1.00 96.25 185 TRP A CA 1
ATOM 1435 C C . TRP A 1 185 ? -6.233 -8.418 12.839 1.00 96.25 185 TRP A C 1
ATOM 1437 O O . TRP A 1 185 ? -5.152 -8.683 12.305 1.00 96.25 185 TRP A O 1
ATOM 1447 N N . GLY A 1 186 ? -7.116 -7.606 12.257 1.00 94.75 186 GLY A N 1
ATOM 1448 C CA . GLY A 1 186 ? -6.982 -7.097 10.895 1.00 94.75 186 GLY A CA 1
ATOM 1449 C C . GLY A 1 186 ? -5.723 -6.279 10.645 1.00 94.75 186 GLY A C 1
ATOM 1450 O O . GLY A 1 186 ? -5.142 -6.379 9.564 1.00 94.75 186 GLY A O 1
ATOM 1451 N N . TYR A 1 187 ? -5.252 -5.514 11.631 1.00 96.25 187 TYR A N 1
ATOM 1452 C CA . TYR A 1 187 ? -4.015 -4.749 11.485 1.00 96.25 187 TYR A CA 1
ATOM 1453 C C . TYR A 1 187 ? -2.8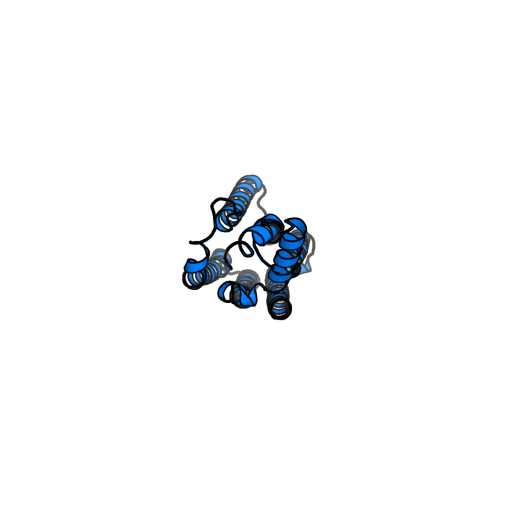09 -5.684 11.453 1.00 96.25 187 TYR A C 1
ATOM 1455 O O . TYR A 1 187 ? -2.046 -5.659 10.490 1.00 96.25 187 TYR A O 1
ATOM 1463 N N . ALA A 1 188 ? -2.660 -6.563 12.448 1.00 96.56 188 ALA A N 1
ATOM 1464 C CA . ALA A 1 188 ? -1.552 -7.517 12.490 1.00 96.56 188 ALA A CA 1
ATOM 1465 C C . ALA A 1 188 ? -1.530 -8.442 11.261 1.00 96.56 188 ALA A C 1
ATOM 1467 O O . ALA A 1 188 ? -0.478 -8.616 10.640 1.00 96.56 188 ALA A O 1
ATOM 1468 N N . GLY A 1 189 ? -2.692 -8.978 10.871 1.00 96.88 189 GLY A N 1
ATOM 1469 C CA . GLY A 1 189 ? -2.842 -9.817 9.683 1.00 96.88 189 GLY A CA 1
ATOM 1470 C C . GLY A 1 189 ? -2.412 -9.096 8.405 1.00 96.88 189 GLY A C 1
ATOM 1471 O O . GLY A 1 189 ? -1.660 -9.660 7.607 1.00 96.88 189 GLY A O 1
ATOM 1472 N N . PHE A 1 190 ? -2.795 -7.824 8.251 1.00 97.31 190 PHE A N 1
ATOM 1473 C CA . PHE A 1 190 ? -2.370 -7.004 7.121 1.00 97.31 190 PHE A CA 1
ATOM 1474 C C . PHE A 1 190 ? -0.852 -6.836 7.113 1.00 97.31 190 PHE A C 1
ATOM 1476 O O . PHE A 1 190 ? -0.228 -7.063 6.083 1.00 97.31 190 PHE A O 1
ATOM 1483 N N . GLY A 1 191 ? -0.248 -6.500 8.256 1.00 96.62 191 GLY A N 1
ATOM 1484 C CA . GLY A 1 191 ? 1.200 -6.330 8.374 1.00 96.62 191 GLY A CA 1
ATOM 1485 C C . GLY A 1 191 ? 1.981 -7.574 7.955 1.00 96.62 191 GLY A C 1
ATOM 1486 O O . GLY A 1 191 ? 2.934 -7.467 7.185 1.00 96.62 191 GLY A O 1
ATOM 1487 N N . ILE A 1 192 ? 1.549 -8.758 8.401 1.00 97.25 192 ILE A N 1
ATOM 1488 C CA . ILE A 1 192 ? 2.169 -10.039 8.028 1.00 97.25 192 ILE A CA 1
ATOM 1489 C C . ILE A 1 192 ? 2.024 -10.288 6.522 1.00 97.25 192 ILE A C 1
ATOM 1491 O O . ILE A 1 192 ? 3.020 -10.559 5.849 1.00 97.25 192 ILE A O 1
ATOM 1495 N N . LEU A 1 193 ? 0.814 -10.163 5.970 1.00 97.56 193 LEU A N 1
ATOM 1496 C CA . LEU A 1 193 ? 0.582 -10.368 4.536 1.00 97.56 193 LEU A CA 1
ATOM 1497 C C . LEU A 1 193 ? 1.364 -9.369 3.681 1.00 97.56 193 LEU A C 1
ATOM 1499 O O . LEU A 1 193 ? 1.956 -9.749 2.672 1.00 97.56 193 LEU A O 1
ATOM 1503 N N . PHE A 1 194 ? 1.428 -8.112 4.111 1.00 95.88 194 PHE A N 1
ATOM 1504 C CA . PHE A 1 194 ? 2.184 -7.063 3.443 1.00 95.88 194 PHE A CA 1
ATOM 1505 C C . PHE A 1 194 ? 3.692 -7.344 3.477 1.00 95.88 194 PHE A C 1
ATOM 1507 O O . PHE A 1 194 ? 4.374 -7.151 2.471 1.00 95.88 194 PHE A O 1
ATOM 1514 N N . ALA A 1 195 ? 4.211 -7.874 4.590 1.00 96.00 195 ALA A N 1
ATOM 1515 C CA . ALA A 1 195 ? 5.601 -8.310 4.699 1.00 96.00 195 ALA A CA 1
ATOM 1516 C C . ALA A 1 195 ? 5.917 -9.463 3.747 1.00 96.00 195 ALA A C 1
ATOM 1518 O O . ALA A 1 195 ? 6.886 -9.392 2.991 1.00 96.00 195 ALA A O 1
ATOM 1519 N N . ILE A 1 196 ? 5.075 -10.503 3.755 1.00 97.88 196 ILE A N 1
ATOM 1520 C CA . ILE A 1 196 ? 5.200 -11.656 2.856 1.00 97.88 196 ILE A CA 1
ATOM 1521 C C . ILE A 1 196 ? 5.189 -11.170 1.410 1.00 97.88 196 ILE A C 1
ATOM 1523 O O . ILE A 1 196 ? 6.073 -11.529 0.636 1.00 97.88 196 ILE A O 1
ATOM 1527 N N . HIS A 1 197 ? 4.234 -10.310 1.057 1.00 96.56 197 HIS A N 1
ATOM 1528 C CA . HIS A 1 197 ? 4.122 -9.747 -0.279 1.00 96.56 197 HIS A CA 1
ATOM 1529 C C . HIS A 1 197 ? 5.362 -8.940 -0.676 1.00 96.56 197 HIS A C 1
ATOM 1531 O O . HIS A 1 197 ? 5.879 -9.124 -1.777 1.00 96.56 197 HIS A O 1
ATOM 1537 N N . GLY A 1 198 ? 5.866 -8.073 0.203 1.00 94.50 198 GLY A N 1
ATOM 1538 C CA . GLY A 1 198 ? 7.037 -7.251 -0.086 1.00 94.50 198 GLY A CA 1
ATOM 1539 C C . GLY A 1 198 ? 8.329 -8.058 -0.215 1.00 94.50 198 GLY A C 1
ATOM 1540 O O . GLY A 1 198 ? 9.097 -7.826 -1.145 1.00 94.50 198 GLY A O 1
ATOM 1541 N N . ILE A 1 199 ? 8.542 -9.056 0.650 1.00 94.69 199 ILE A N 1
ATOM 1542 C CA . ILE A 1 199 ? 9.692 -9.972 0.565 1.00 94.69 199 ILE A CA 1
ATOM 1543 C C . ILE A 1 199 ? 9.591 -10.838 -0.693 1.00 94.69 199 ILE A C 1
ATOM 1545 O O . ILE A 1 199 ? 10.562 -10.949 -1.441 1.00 94.69 199 ILE A O 1
ATOM 1549 N N . ALA A 1 200 ? 8.421 -11.425 -0.959 1.00 94.94 200 ALA A N 1
ATOM 1550 C CA . ALA A 1 200 ? 8.195 -12.237 -2.149 1.00 94.94 200 ALA A CA 1
ATOM 1551 C C . ALA A 1 200 ? 8.409 -11.418 -3.426 1.00 94.94 200 ALA A C 1
ATOM 1553 O O . ALA A 1 200 ? 9.077 -11.889 -4.342 1.00 94.94 200 ALA A O 1
ATOM 1554 N N . SER A 1 201 ? 7.915 -10.178 -3.462 1.00 93.62 201 SER A N 1
ATOM 1555 C CA . SER A 1 201 ? 8.118 -9.262 -4.588 1.00 93.62 201 SER A CA 1
ATOM 1556 C C . SER A 1 201 ? 9.585 -8.888 -4.745 1.00 93.62 201 SER A C 1
ATOM 1558 O O . SER A 1 201 ? 10.089 -8.919 -5.859 1.00 93.62 201 SER A O 1
ATOM 1560 N N . TYR A 1 202 ? 10.302 -8.615 -3.652 1.00 91.38 202 TYR A N 1
ATOM 1561 C CA . TYR A 1 202 ? 11.740 -8.354 -3.696 1.00 91.38 202 TYR A CA 1
ATOM 1562 C C . TYR A 1 202 ? 12.514 -9.540 -4.287 1.00 91.38 202 TYR A C 1
ATOM 1564 O O . TYR A 1 202 ? 13.288 -9.361 -5.220 1.00 91.38 202 TYR A O 1
ATOM 1572 N N . VAL A 1 203 ? 12.266 -10.762 -3.803 1.00 92.19 203 VAL A N 1
ATOM 1573 C CA . VAL A 1 203 ? 12.931 -11.978 -4.306 1.00 92.19 203 VAL A CA 1
ATOM 1574 C C . VAL A 1 203 ? 12.539 -12.285 -5.752 1.00 92.19 203 VAL A C 1
ATOM 1576 O O . VAL A 1 203 ? 13.379 -12.728 -6.530 1.00 92.19 203 VAL A O 1
ATOM 1579 N N . PHE A 1 204 ? 11.277 -12.067 -6.120 1.00 90.75 204 PHE A N 1
ATOM 1580 C CA . PHE A 1 204 ? 10.778 -12.292 -7.474 1.00 90.75 204 PHE A CA 1
ATOM 1581 C C . PHE A 1 204 ? 11.376 -11.304 -8.479 1.00 90.75 204 PHE A C 1
ATOM 1583 O O . PHE A 1 204 ? 11.802 -11.710 -9.555 1.00 90.75 204 PHE A O 1
ATOM 1590 N N . LEU A 1 205 ? 11.434 -10.023 -8.114 1.00 87.81 205 LEU A N 1
ATOM 1591 C CA . LEU A 1 205 ? 11.998 -8.957 -8.942 1.00 87.81 205 LEU A CA 1
ATOM 1592 C C . LEU A 1 205 ? 13.531 -9.006 -9.000 1.00 87.81 205 LEU A C 1
ATOM 1594 O O . LEU A 1 205 ? 14.099 -8.445 -9.929 1.00 87.81 205 LEU A O 1
ATOM 1598 N N . ALA A 1 206 ? 14.181 -9.676 -8.040 1.00 86.31 206 ALA A N 1
ATOM 1599 C CA . ALA A 1 206 ? 15.629 -9.894 -8.036 1.00 86.31 206 ALA A CA 1
ATOM 1600 C C . ALA A 1 206 ? 16.120 -10.928 -9.066 1.00 86.31 206 ALA A C 1
ATOM 1602 O O . ALA A 1 206 ? 17.322 -11.162 -9.197 1.00 86.31 206 ALA A O 1
ATOM 1603 N N . ARG A 1 207 ? 15.184 -11.638 -9.699 1.00 77.00 207 ARG A N 1
ATOM 1604 C CA . ARG A 1 207 ? 15.438 -12.689 -10.685 1.00 77.00 207 ARG A CA 1
ATOM 1605 C C . ARG A 1 207 ? 15.093 -12.183 -12.074 1.00 77.00 207 ARG A C 1
ATOM 1607 O O . ARG A 1 207 ? 15.590 -12.788 -13.047 1.00 77.00 207 ARG A O 1
#

Solvent-accessible surface area (backbone atoms only — not comparable to full-atom values): 10948 Å² total; per-residue (Å²): 142,89,76,70,72,72,64,59,53,69,76,66,60,53,67,64,59,53,47,52,54,49,48,55,56,30,55,70,36,42,56,45,79,76,35,49,62,64,46,53,43,34,53,50,51,17,53,41,42,30,53,23,17,46,42,34,37,47,24,63,77,67,68,45,62,76,64,42,41,52,50,24,46,51,50,43,47,51,53,51,50,52,51,46,52,76,62,42,58,79,60,67,80,72,64,58,96,87,50,80,56,65,66,58,54,52,51,50,50,53,50,49,51,54,51,50,50,64,72,45,52,89,70,66,71,54,72,45,45,54,50,14,52,51,37,28,50,52,11,51,49,27,38,53,48,31,59,47,46,70,75,44,87,48,24,74,73,65,33,46,51,28,41,54,49,10,52,54,30,35,53,49,19,66,40,19,70,75,35,72,69,34,56,76,42,37,40,44,53,48,14,52,53,45,30,52,49,20,50,50,38,42,60,58,54,72,106

Foldseek 3Di:
DPDPPVVVVVVPPDVVVVVVVLLVVLQVDACCRVPVLVLVLLQLCLVLLLQLLVQVLCCVVVVHDPCSNCCSVVVSVVVSVVSCCVRPVVPVVPDPPPADDLVVLVVVLVVVLVVVCVVCVVVPDDPQLNVLSVLLSVLVSLLVVLVSCVRPSHNNVLSVLSPVSSVVSNVLSVCQVPDPCCVNSVSNVSSVVSNVSSVVSSVVSVD

Organism: NCBI:txid2917711

Radius of gyration: 21.63 Å; Cα contacts (8 Å, |Δi|>4): 190; chains: 1; bounding box: 57×28×78 Å

Secondary structure (DSSP, 8-state):
--SSHHHHHHTS--HHHHHHHHHHHHHT--HHHH-HHHHHHHHHHHHHHHHHHHHHHHHHHTT--THHHHHHHHHHHHHHHHHHHHHHHHHHTT--TTSPPHHHHHHHHHHHHHHHHHHHGGG---HHHHHHHHHHHHHHHHHHHHHHGGGSS--GGGHHHHHHHHHHHHHHHHHGGG-HHHHHHHHHHHHHHHHHHHHHHHHHHT-

Mean predicted aligned error: 8.55 Å

Sequence (207 aa):
MSSEDGTANAMNADPERLREDLDQIKEAMGIQERYPAAFQLWLLYATLGVFASLGSQAVITFELSPWGHWLSWGGFYVIGAVYARVRLDSYDRTTSERRPSIRMQGAGIVGLLLAVFVAIAPLQGDQTTVFGLIVIAVGAFYIVQAASLRAYPIRDRDRYAFYVGGVWMLAYGAAMPNIGVLQEWGYAGFGILFAIHGIASYVFLAR

pLDDT: mean 84.35, std 13.67, range [45.81, 98.44]